Protein AF-A0A965PYH4-F1 (afdb_monomer)

Foldseek 3Di:
DQAEEQAAFDQVSLLVVLLVLLLVQQHQYAYAYQAADDDFQFPVVLVVVVVCVLVVNDDPVSNVVSVCRQVVDDGHHQFQARRLLSLLLCLLLQRAQAAQSHDHHPDLLSVLRVVQSVQLSVQHGFPDPDGGHQGGNLQSDDPLSLQSSLLSCLQQLYYPCCQVSSCSSCVSSVHHDHVVSSQVSQLQRFHFFQTPPNHRHTQVLCSLQQHSLCSLVLCVVVVNHDQPGDHSDPNGSNSNNWHWDADPVRGIDTDHTDHGPDSRGGHHPVDGPGSGSQKHWDQDPVGIDIDRCSNPPPVRPDADFAEDEAADPVRVVVCVVVVVPVDRYDYHYPPPD

Secondary structure (DSSP, 8-state):
---EEE---STTHHHHHHHHHHHTTTSBEEE----BPPP-S-HHHHHHHHHHHHTTSS-HHHHHHHHHHHS-SSSB-SSSSHHHHHHHHHHHTT-SSTT-TTPPTT-HHHHHHHHHHHHHHTT--TT-SS--PPPBHHHH-SHHHHHHHHHHHHHTT--TTHHHHHHHHHHHTT----HHHHHHHHTTS-B-B-BTTSSSB-HHHHHHHTHHHHHHHHHHHTT-S-TT---SSTTTGGGGGEEEEE-TT--EEEEE--S-S-TTTB--TTS-SBSS--EEEEEETTEEEEEE-TTS-GGGSS----EEEESSHHHHHHHHHTTTTSSS-EEEE-S--

Mean predicted aligned error: 4.06 Å

Structure (mmCIF, N/CA/C/O backbone):
data_AF-A0A965PYH4-F1
#
_entry.id   AF-A0A965PYH4-F1
#
loop_
_atom_site.group_PDB
_atom_site.id
_atom_site.type_symbol
_atom_site.label_atom_id
_atom_site.label_alt_id
_atom_site.label_comp_id
_atom_site.label_asym_id
_atom_site.label_entity_id
_atom_site.label_seq_id
_atom_site.pdbx_PDB_ins_code
_atom_site.Cartn_x
_atom_site.Cartn_y
_atom_site.Cartn_z
_atom_site.occupancy
_atom_site.B_iso_or_equiv
_atom_site.auth_seq_id
_atom_site.auth_comp_id
_atom_site.auth_asym_id
_atom_site.auth_atom_id
_atom_site.pdbx_PDB_model_num
ATOM 1 N N . PHE A 1 1 ? 3.986 16.820 -23.793 1.00 82.81 1 PHE A N 1
ATOM 2 C CA . PHE A 1 1 ? 5.016 16.033 -23.091 1.00 82.81 1 PHE A CA 1
ATOM 3 C C . PHE A 1 1 ? 5.170 14.724 -23.834 1.00 82.81 1 PHE A C 1
ATOM 5 O O . PHE A 1 1 ? 4.155 14.216 -24.293 1.00 82.81 1 PHE A O 1
ATOM 12 N N . ASP A 1 2 ? 6.387 14.197 -23.942 1.00 92.75 2 ASP A N 1
ATOM 13 C CA . ASP A 1 2 ? 6.648 12.923 -24.632 1.00 92.75 2 ASP A CA 1
ATOM 14 C C . ASP A 1 2 ? 6.644 11.724 -23.670 1.00 92.75 2 ASP A C 1
ATOM 16 O O . ASP A 1 2 ? 6.462 10.585 -24.085 1.00 92.75 2 ASP A O 1
ATOM 20 N N . CYS A 1 3 ? 6.816 11.984 -22.372 1.00 96.88 3 CYS A N 1
ATOM 21 C CA . CYS A 1 3 ? 6.721 11.013 -21.286 1.00 96.88 3 CYS A CA 1
ATOM 22 C C . CYS A 1 3 ? 6.460 11.717 -19.941 1.00 96.88 3 CYS A C 1
ATOM 24 O O . CYS A 1 3 ? 6.463 12.952 -19.880 1.00 96.88 3 CYS A O 1
ATOM 26 N N . ALA A 1 4 ? 6.241 10.948 -18.868 1.00 97.44 4 ALA A N 1
ATOM 27 C CA . ALA A 1 4 ? 6.011 11.480 -17.523 1.00 97.44 4 ALA A CA 1
ATOM 28 C C . ALA A 1 4 ? 6.748 10.700 -16.416 1.00 97.44 4 ALA A C 1
ATOM 30 O O . ALA A 1 4 ? 6.786 9.469 -16.410 1.00 97.44 4 ALA A O 1
ATOM 31 N N . LEU A 1 5 ? 7.276 11.433 -15.431 1.00 98.00 5 LEU A N 1
ATOM 32 C CA . LEU A 1 5 ? 7.729 10.888 -14.149 1.00 98.00 5 LEU A CA 1
ATOM 33 C C . LEU A 1 5 ? 6.747 11.302 -13.054 1.00 98.00 5 LEU A C 1
ATOM 35 O O . LEU A 1 5 ? 6.540 12.492 -12.819 1.00 98.00 5 LEU A O 1
ATOM 39 N N . MET A 1 6 ? 6.160 10.322 -12.373 1.00 98.00 6 MET A N 1
ATOM 40 C CA . MET A 1 6 ? 5.151 10.553 -11.340 1.00 98.00 6 MET A CA 1
ATOM 41 C C . MET A 1 6 ? 5.790 10.471 -9.953 1.00 98.00 6 MET A C 1
ATOM 43 O O . MET A 1 6 ? 6.010 9.382 -9.422 1.00 98.00 6 MET A O 1
ATOM 47 N N . LEU A 1 7 ? 6.088 11.630 -9.357 1.00 96.88 7 LEU A N 1
ATOM 48 C CA . LEU A 1 7 ? 6.672 11.741 -8.012 1.00 96.88 7 LEU A CA 1
ATOM 49 C C . LEU A 1 7 ? 5.588 11.539 -6.934 1.00 96.88 7 LEU A C 1
ATOM 51 O O . LEU A 1 7 ? 5.110 12.487 -6.309 1.00 96.88 7 LEU A O 1
ATOM 55 N N . GLY A 1 8 ? 5.137 10.294 -6.771 1.00 91.00 8 GLY A N 1
ATOM 56 C CA . GLY A 1 8 ? 3.995 9.924 -5.934 1.00 91.00 8 GLY A CA 1
ATOM 57 C C . GLY A 1 8 ? 4.393 9.165 -4.677 1.00 91.00 8 GLY A C 1
ATOM 58 O O . GLY A 1 8 ? 4.936 8.069 -4.755 1.00 91.00 8 GLY A O 1
ATOM 59 N N . VAL A 1 9 ? 4.086 9.722 -3.502 1.00 89.69 9 VAL A N 1
ATOM 60 C CA . VAL A 1 9 ? 4.570 9.160 -2.228 1.00 89.69 9 VAL A CA 1
ATOM 61 C C . VAL A 1 9 ? 3.472 9.061 -1.169 1.00 89.69 9 VAL A C 1
ATOM 63 O O . VAL A 1 9 ? 3.218 7.983 -0.635 1.00 89.69 9 VAL A O 1
ATOM 66 N N . CYS A 1 10 ? 2.804 10.177 -0.866 1.00 91.00 10 CYS A N 1
ATOM 67 C CA . CYS A 1 10 ? 1.802 10.235 0.197 1.00 91.00 10 CYS A CA 1
ATOM 68 C C . CYS A 1 10 ? 0.464 9.591 -0.214 1.00 91.00 10 CYS A C 1
ATOM 70 O O . CYS A 1 10 ? 0.184 9.378 -1.394 1.00 91.00 10 CYS A O 1
ATOM 72 N N . ASP A 1 11 ? -0.372 9.320 0.788 1.00 92.06 11 ASP A N 1
ATOM 73 C CA . ASP A 1 11 ? -1.594 8.508 0.748 1.00 92.06 11 ASP A CA 1
ATOM 74 C C . ASP A 1 11 ? -2.450 8.707 -0.522 1.00 92.06 11 ASP A C 1
ATOM 76 O O . ASP A 1 11 ? -2.637 7.771 -1.298 1.00 92.06 11 ASP A O 1
ATOM 80 N N . LYS A 1 12 ? -2.920 9.935 -0.770 1.00 96.25 12 LYS A N 1
ATOM 81 C CA . LYS A 1 12 ? -3.827 10.256 -1.888 1.00 96.25 12 LYS A CA 1
ATOM 82 C C . LYS A 1 12 ? -3.108 10.675 -3.172 1.00 96.25 12 LYS A C 1
ATOM 84 O O . LYS A 1 12 ? -3.723 10.709 -4.234 1.00 96.25 12 LYS A O 1
ATOM 89 N N . ILE A 1 13 ? -1.810 10.972 -3.087 1.00 96.38 13 ILE A N 1
ATOM 90 C CA . ILE A 1 13 ? -1.024 11.460 -4.226 1.00 96.38 13 ILE A CA 1
ATOM 91 C C . ILE A 1 13 ? -0.889 10.356 -5.272 1.00 96.38 13 ILE A C 1
ATOM 93 O O . ILE A 1 13 ? -1.154 10.596 -6.444 1.00 96.38 13 ILE A O 1
ATOM 97 N N . VAL A 1 14 ? -0.521 9.141 -4.852 1.00 97.06 14 VAL A N 1
ATOM 98 C CA . VAL A 1 14 ? -0.326 8.010 -5.770 1.00 97.06 14 VAL A CA 1
ATOM 99 C C . VAL A 1 14 ? -1.580 7.690 -6.594 1.00 97.06 14 VAL A C 1
ATOM 101 O O . VAL A 1 14 ? -1.473 7.727 -7.819 1.00 97.06 14 VAL A O 1
ATOM 104 N N . PRO A 1 15 ? -2.762 7.424 -6.000 1.00 97.75 15 PRO A N 1
ATOM 105 C CA . PRO A 1 15 ? -3.947 7.132 -6.801 1.00 97.75 15 PRO A CA 1
ATOM 106 C C . PRO A 1 15 ? -4.366 8.321 -7.674 1.00 97.75 15 PRO A C 1
ATOM 108 O O . PRO A 1 15 ? -4.769 8.107 -8.811 1.00 97.75 15 PRO A O 1
ATOM 111 N N . GLY A 1 16 ? -4.207 9.565 -7.205 1.00 98.31 16 GLY A N 1
ATOM 112 C CA . GLY A 1 16 ? -4.474 10.754 -8.021 1.00 98.31 16 GLY A CA 1
ATOM 113 C C . GLY A 1 16 ? -3.567 10.854 -9.253 1.00 98.31 16 GLY A C 1
ATOM 114 O O . GLY A 1 16 ? -4.054 11.075 -10.361 1.00 98.31 16 GLY A O 1
ATOM 115 N N . LEU A 1 17 ? -2.259 10.632 -9.083 1.00 98.31 17 LEU A N 1
ATOM 116 C CA . LEU A 1 17 ? -1.294 10.607 -10.187 1.00 98.31 17 LEU A CA 1
ATOM 117 C C . LEU A 1 17 ? -1.552 9.442 -11.144 1.00 98.31 17 LEU A C 1
ATOM 119 O O . LEU A 1 17 ? -1.442 9.627 -12.350 1.00 98.31 17 LEU A O 1
ATOM 123 N N . LEU A 1 18 ? -1.917 8.266 -10.630 1.00 98.06 18 LEU A N 1
ATOM 124 C CA . LEU A 1 18 ? -2.218 7.093 -11.450 1.00 98.06 18 LEU A CA 1
ATOM 125 C C . LEU A 1 18 ? -3.480 7.295 -12.285 1.00 98.06 18 LEU A C 1
ATOM 127 O O . LEU A 1 18 ? -3.442 7.074 -13.492 1.00 98.06 18 LEU A O 1
ATOM 131 N N . ILE A 1 19 ? -4.551 7.822 -11.687 1.00 98.56 19 ILE A N 1
ATOM 132 C CA . ILE A 1 19 ? -5.753 8.235 -12.420 1.00 98.56 19 ILE A CA 1
ATOM 133 C C . ILE A 1 19 ? -5.381 9.254 -13.501 1.00 98.56 19 ILE A C 1
ATOM 135 O O . ILE A 1 19 ? -5.752 9.074 -14.658 1.00 98.56 19 ILE A O 1
ATOM 139 N N . GLY A 1 20 ? -4.616 10.295 -13.160 1.00 98.12 20 GLY A N 1
ATOM 140 C CA . GLY A 1 20 ? -4.166 11.300 -14.126 1.00 98.12 20 GLY A CA 1
ATOM 141 C C . GLY A 1 20 ? -3.349 10.703 -15.276 1.00 98.12 20 GLY A C 1
ATOM 142 O O . GLY A 1 20 ? -3.629 10.990 -16.435 1.00 98.12 20 GLY A O 1
ATOM 143 N N . ALA A 1 21 ? -2.388 9.827 -14.975 1.00 98.12 21 ALA A N 1
ATOM 144 C CA . ALA A 1 21 ? -1.546 9.156 -15.964 1.00 98.12 21 ALA A CA 1
ATOM 145 C C . ALA A 1 21 ? -2.366 8.298 -16.938 1.00 98.12 21 ALA A C 1
ATOM 147 O O . ALA A 1 21 ? -2.126 8.334 -18.143 1.00 98.12 21 ALA A O 1
ATOM 148 N N . LEU A 1 22 ? -3.359 7.563 -16.431 1.00 98.12 22 LEU A N 1
ATOM 149 C CA . LEU A 1 22 ? -4.199 6.670 -17.232 1.00 98.12 22 LEU A CA 1
ATOM 150 C C . LEU A 1 22 ? -5.074 7.423 -18.246 1.00 98.12 22 LEU A C 1
ATOM 152 O O . LEU A 1 22 ? -5.273 6.930 -19.355 1.00 98.12 22 LEU A O 1
ATOM 156 N N . HIS A 1 23 ? -5.496 8.656 -17.940 1.00 97.00 23 HIS A N 1
ATOM 157 C CA . HIS A 1 23 ? -6.165 9.520 -18.926 1.00 97.00 23 HIS A CA 1
ATOM 158 C C . HIS A 1 23 ? -5.255 9.871 -20.116 1.00 97.00 23 HIS A C 1
ATOM 160 O O . HIS A 1 23 ? -5.739 10.119 -21.220 1.00 97.00 23 HIS A O 1
ATOM 166 N N . PHE A 1 24 ? -3.934 9.842 -19.920 1.00 97.00 24 PHE A N 1
ATOM 167 C CA . PHE A 1 24 ? -2.922 10.000 -20.964 1.00 97.00 24 PHE A CA 1
ATOM 168 C C . PHE A 1 24 ? -2.236 8.665 -21.272 1.00 97.00 24 PHE A C 1
ATOM 170 O O . PHE A 1 24 ? -1.020 8.598 -21.441 1.00 97.00 24 PHE A O 1
ATOM 177 N N . GLY A 1 25 ? -3.029 7.595 -21.393 1.00 97.00 25 GLY A N 1
ATOM 178 C CA . GLY A 1 25 ? -2.553 6.217 -21.537 1.00 97.00 25 GLY A CA 1
ATOM 179 C C . GLY A 1 25 ? -1.586 5.941 -22.697 1.00 97.00 25 GLY A C 1
ATOM 180 O O . GLY A 1 25 ? -0.950 4.894 -22.705 1.00 97.00 25 GLY A O 1
ATOM 181 N N . HIS A 1 26 ? -1.440 6.857 -23.657 1.00 96.25 26 HIS A N 1
ATOM 182 C CA . HIS A 1 26 ? -0.483 6.770 -24.765 1.00 96.25 26 HIS A CA 1
ATOM 183 C C . HIS A 1 26 ? 0.940 7.233 -24.399 1.00 96.25 26 HIS A C 1
ATOM 185 O O . HIS A 1 26 ? 1.849 7.051 -25.206 1.00 96.25 26 HIS A O 1
ATOM 191 N N . LEU A 1 27 ? 1.151 7.823 -23.216 1.00 97.56 27 LEU A N 1
ATOM 192 C CA . LEU A 1 27 ? 2.461 8.301 -22.772 1.00 97.56 27 LEU A CA 1
ATOM 193 C C . LEU A 1 27 ? 3.209 7.236 -21.949 1.00 97.56 27 LEU A C 1
ATOM 195 O O . LEU A 1 27 ? 2.629 6.646 -21.027 1.00 97.56 27 LEU A O 1
ATOM 199 N N . PRO A 1 28 ? 4.511 7.017 -22.209 1.00 97.50 28 PRO A N 1
ATOM 200 C CA . PRO A 1 28 ? 5.392 6.317 -21.284 1.00 97.50 28 PRO A CA 1
ATOM 201 C C . PRO A 1 28 ? 5.414 7.027 -19.931 1.00 97.50 28 PRO A C 1
ATOM 203 O O . PRO A 1 28 ? 5.609 8.243 -19.859 1.00 97.50 28 PRO A O 1
ATOM 206 N N . THR A 1 29 ? 5.194 6.269 -18.860 1.00 98.06 29 THR A N 1
ATOM 207 C CA . THR A 1 29 ? 5.101 6.814 -17.503 1.00 98.06 29 THR A CA 1
ATOM 208 C C . THR A 1 29 ? 5.804 5.894 -16.516 1.00 98.06 29 THR A C 1
ATOM 210 O O . THR A 1 29 ? 5.544 4.694 -16.507 1.00 98.06 29 THR A O 1
ATOM 213 N N . VAL A 1 30 ? 6.658 6.460 -15.661 1.00 98.31 30 VAL A N 1
ATOM 214 C CA . VAL A 1 30 ? 7.318 5.743 -14.557 1.00 98.31 30 VAL A CA 1
ATOM 215 C C . VAL A 1 30 ? 7.007 6.453 -13.243 1.00 98.31 30 VAL A C 1
ATOM 217 O O . VAL A 1 30 ? 7.098 7.679 -13.150 1.00 98.31 30 VAL A O 1
ATOM 220 N N . PHE A 1 31 ? 6.641 5.687 -12.218 1.00 98.38 31 PHE A N 1
ATOM 221 C CA . PHE A 1 31 ? 6.432 6.207 -10.869 1.00 98.38 31 PHE A CA 1
ATOM 222 C C . PHE A 1 31 ? 7.749 6.214 -10.089 1.00 98.38 31 PHE A C 1
ATOM 224 O O . PHE A 1 31 ? 8.575 5.307 -10.214 1.00 98.38 31 PHE A O 1
ATOM 231 N N . VAL A 1 32 ? 7.959 7.265 -9.297 1.00 98.06 32 VAL A N 1
ATOM 232 C CA . VAL A 1 32 ? 9.207 7.486 -8.562 1.00 98.06 32 VAL A CA 1
ATOM 233 C C . VAL A 1 32 ? 8.885 7.772 -7.096 1.00 98.06 32 VAL A C 1
ATOM 235 O O . VAL A 1 32 ? 8.422 8.871 -6.773 1.00 98.06 32 VAL A O 1
ATOM 238 N N . PRO A 1 33 ? 9.122 6.811 -6.189 1.00 96.69 33 PRO A N 1
ATOM 239 C CA . PRO A 1 33 ? 8.925 7.040 -4.769 1.00 96.69 33 PRO A CA 1
ATOM 240 C C . PRO A 1 33 ? 10.108 7.779 -4.143 1.00 96.69 33 PRO A C 1
ATOM 242 O O . PRO A 1 33 ? 11.241 7.695 -4.614 1.00 96.69 33 PRO A O 1
ATOM 245 N N . ALA A 1 34 ? 9.854 8.443 -3.015 1.00 94.25 34 ALA A N 1
ATOM 246 C CA . ALA A 1 34 ? 10.907 8.951 -2.134 1.00 94.25 34 ALA A CA 1
ATOM 247 C C . ALA A 1 34 ? 11.356 7.902 -1.101 1.00 94.25 34 ALA A C 1
ATOM 249 O O . ALA A 1 34 ? 12.518 7.891 -0.701 1.00 94.25 34 ALA A O 1
ATOM 250 N N . GLY A 1 35 ? 10.451 6.998 -0.714 1.00 95.19 35 GLY A N 1
ATOM 251 C CA . GLY A 1 35 ? 10.648 6.019 0.353 1.00 95.19 35 GLY A CA 1
ATOM 252 C C . GLY A 1 35 ? 10.126 6.478 1.722 1.00 95.19 35 GLY A C 1
ATOM 253 O O . GLY A 1 35 ? 9.651 7.611 1.869 1.00 95.19 35 GLY A O 1
ATOM 254 N N . PRO A 1 36 ? 10.176 5.588 2.724 1.00 95.94 36 PRO A N 1
ATOM 255 C CA . PRO A 1 36 ? 9.739 5.871 4.080 1.00 95.94 36 PRO A CA 1
ATOM 256 C C . PRO A 1 36 ? 10.808 6.602 4.882 1.00 95.94 36 PRO A C 1
ATOM 258 O O . PRO A 1 36 ? 12.004 6.485 4.604 1.00 95.94 36 PRO A O 1
ATOM 261 N N . MET A 1 37 ? 10.369 7.301 5.929 1.00 95.62 37 MET A N 1
ATOM 262 C CA . MET A 1 37 ? 11.274 7.711 7.003 1.00 95.62 37 MET A CA 1
ATOM 263 C C . MET A 1 37 ? 11.997 6.483 7.565 1.00 95.62 37 MET A C 1
ATOM 265 O O . MET A 1 37 ? 11.447 5.375 7.592 1.00 95.62 37 MET A O 1
ATOM 269 N N . THR A 1 38 ? 13.211 6.685 8.069 1.00 96.06 38 THR A N 1
ATOM 270 C CA . THR A 1 38 ? 13.918 5.669 8.853 1.00 96.06 38 THR A CA 1
ATOM 271 C C . THR A 1 38 ? 13.137 5.295 10.114 1.00 96.06 38 THR A C 1
ATOM 273 O O . THR A 1 38 ? 12.233 6.014 10.544 1.00 96.06 38 THR A O 1
ATOM 276 N N . SER A 1 39 ? 13.461 4.150 10.714 1.00 94.94 39 SER A N 1
ATOM 277 C CA . SER A 1 39 ? 12.864 3.744 11.988 1.00 94.94 39 SER A CA 1
ATOM 278 C C . SER A 1 39 ? 13.194 4.760 13.083 1.00 94.94 39 SER A C 1
ATOM 280 O O . SER A 1 39 ? 14.351 5.122 13.276 1.00 94.94 39 SER A O 1
ATOM 282 N N . GLY A 1 40 ? 12.161 5.212 13.793 1.00 92.69 40 GLY A N 1
ATOM 283 C CA . GLY A 1 40 ? 12.263 6.106 14.950 1.00 92.69 40 GLY A CA 1
ATOM 284 C C . GLY A 1 40 ? 11.631 5.464 16.175 1.00 92.69 40 GLY A C 1
ATOM 285 O O . GLY A 1 40 ? 11.760 4.257 16.376 1.00 92.69 40 GLY A O 1
ATOM 286 N N . LEU A 1 41 ? 10.886 6.249 16.962 1.00 93.75 41 LEU A N 1
ATOM 287 C CA . LEU A 1 41 ? 10.098 5.698 18.069 1.00 93.75 41 LEU A CA 1
ATOM 288 C C . LEU A 1 41 ? 9.151 4.585 17.561 1.00 93.75 41 LEU A C 1
ATOM 290 O O . LEU A 1 41 ? 8.359 4.846 16.643 1.00 93.75 41 LEU A O 1
ATOM 294 N N . PRO A 1 42 ? 9.178 3.371 18.148 1.00 93.31 42 PRO A N 1
ATOM 295 C CA . PRO A 1 42 ? 8.323 2.273 17.715 1.00 93.31 42 PRO A CA 1
ATOM 296 C C . PRO A 1 42 ? 6.839 2.646 17.716 1.00 93.31 42 PRO A C 1
ATOM 298 O O . PRO A 1 42 ? 6.327 3.294 18.633 1.00 93.31 42 PRO A O 1
ATOM 301 N N . ASN A 1 43 ? 6.104 2.193 16.696 1.00 89.44 43 ASN A N 1
ATOM 302 C CA . ASN A 1 43 ? 4.707 2.595 16.504 1.00 89.44 43 ASN A CA 1
ATOM 303 C C . ASN A 1 43 ? 3.797 2.234 17.693 1.00 89.44 43 ASN A C 1
ATOM 305 O O . ASN A 1 43 ? 2.891 3.006 18.009 1.00 89.44 43 ASN A O 1
ATOM 309 N N . LYS A 1 44 ? 4.055 1.107 18.374 1.00 89.81 44 LYS A N 1
ATOM 310 C CA . LYS A 1 44 ? 3.317 0.698 19.583 1.00 89.81 44 LYS A CA 1
ATOM 311 C C . LYS A 1 44 ? 3.582 1.623 20.771 1.00 89.81 44 LYS A C 1
ATOM 313 O O . LYS A 1 44 ? 2.645 1.977 21.476 1.00 89.81 44 LYS A O 1
ATOM 318 N N . GLU A 1 45 ? 4.827 2.045 20.972 1.00 92.94 45 GLU A N 1
ATOM 319 C CA . GLU A 1 45 ? 5.185 2.980 22.045 1.00 92.94 45 GLU A CA 1
ATOM 320 C C . GLU A 1 45 ? 4.558 4.352 21.799 1.00 92.94 45 GLU A C 1
ATOM 322 O O . GLU A 1 45 ? 3.905 4.903 22.682 1.00 92.94 45 GLU A O 1
ATOM 327 N N . LYS A 1 46 ? 4.628 4.848 20.558 1.00 93.19 46 LYS A N 1
ATOM 328 C CA . LYS A 1 46 ? 3.920 6.068 20.145 1.00 93.19 46 LYS A CA 1
ATOM 329 C C . LYS A 1 46 ? 2.412 5.977 20.398 1.00 93.19 46 LYS A C 1
ATOM 331 O O . LYS A 1 46 ? 1.808 6.933 20.882 1.00 93.19 46 LYS A O 1
ATOM 336 N N . ALA A 1 47 ? 1.788 4.851 20.042 1.00 91.88 47 ALA A N 1
ATOM 337 C CA . ALA A 1 47 ? 0.359 4.636 20.261 1.00 91.88 47 ALA A CA 1
ATOM 338 C C . ALA A 1 47 ? 0.010 4.635 21.758 1.00 91.88 47 ALA A C 1
ATOM 340 O O . ALA A 1 47 ? -0.967 5.272 22.142 1.00 91.88 47 ALA A O 1
ATOM 341 N N . LYS A 1 48 ? 0.849 4.014 22.596 1.00 94.69 48 LYS A N 1
ATOM 342 C CA . LYS A 1 48 ? 0.690 4.003 24.054 1.00 94.69 48 LYS A CA 1
ATOM 343 C C . LYS A 1 48 ? 0.769 5.405 24.661 1.00 94.69 48 LYS A C 1
ATOM 345 O O . LYS A 1 48 ? -0.076 5.752 25.478 1.00 94.69 48 LYS A O 1
ATOM 350 N N . VAL A 1 49 ? 1.715 6.242 24.227 1.00 95.12 49 VAL A N 1
ATOM 351 C CA . VAL A 1 49 ? 1.791 7.639 24.700 1.00 95.12 49 VAL A CA 1
ATOM 352 C C . VAL A 1 49 ? 0.545 8.429 24.282 1.00 95.12 49 VAL A C 1
ATOM 354 O O . VAL A 1 49 ? 0.005 9.199 25.073 1.00 95.12 49 VAL A O 1
ATOM 357 N N . ARG A 1 50 ? 0.026 8.212 23.065 1.00 93.94 50 ARG A N 1
ATOM 358 C CA . ARG A 1 50 ? -1.232 8.835 22.609 1.00 93.94 50 ARG A CA 1
ATOM 359 C C . ARG A 1 50 ? -2.442 8.387 23.429 1.00 93.94 50 ARG A C 1
ATOM 361 O O . ARG A 1 50 ? -3.289 9.216 23.750 1.00 93.94 50 ARG A O 1
ATOM 368 N N . GLU A 1 51 ? -2.512 7.107 23.779 1.00 93.38 51 GLU A N 1
ATOM 369 C CA . GLU A 1 51 ? -3.536 6.561 24.673 1.00 93.38 51 GLU A CA 1
ATOM 370 C C . GLU A 1 51 ? -3.451 7.203 26.064 1.00 93.38 51 GLU A C 1
ATOM 372 O O . GLU A 1 51 ? -4.438 7.739 26.561 1.00 93.38 51 GLU A O 1
ATOM 377 N N . GLN A 1 52 ? -2.257 7.246 26.659 1.00 94.94 52 GLN A N 1
ATOM 378 C CA . GLN A 1 52 ? -2.027 7.898 27.948 1.00 94.94 52 GLN A CA 1
ATOM 379 C C . GLN A 1 52 ? -2.390 9.388 27.914 1.00 94.94 52 GLN A C 1
ATOM 381 O O . GLN A 1 52 ? -2.958 9.900 28.877 1.00 94.94 52 GLN A O 1
ATOM 386 N N . ALA A 1 53 ? -2.114 10.083 26.806 1.00 93.06 53 ALA A N 1
ATOM 387 C CA . ALA A 1 53 ? -2.474 11.489 26.640 1.00 93.06 53 ALA A CA 1
ATOM 388 C C . ALA A 1 53 ? -3.997 11.668 26.572 1.00 93.06 53 ALA A C 1
ATOM 390 O O . ALA A 1 53 ? -4.537 12.584 27.190 1.00 93.06 53 ALA A O 1
ATOM 391 N N . ALA A 1 54 ? -4.700 10.768 25.876 1.00 88.25 54 ALA A N 1
ATOM 392 C CA . ALA A 1 54 ? -6.162 10.760 25.823 1.00 88.25 54 ALA A CA 1
ATOM 393 C C . ALA A 1 54 ? -6.801 10.485 27.198 1.00 88.25 54 ALA A C 1
ATOM 395 O O . ALA A 1 54 ? -7.874 11.014 27.483 1.00 88.25 54 ALA A O 1
ATOM 396 N N . LEU A 1 55 ? -6.123 9.715 28.056 1.00 88.50 55 LEU A N 1
ATOM 397 C CA . LEU A 1 55 ? -6.506 9.457 29.450 1.00 88.50 55 LEU A CA 1
ATOM 398 C C . LEU A 1 55 ? -6.060 10.561 30.431 1.00 88.50 55 LEU A C 1
ATOM 400 O O . LEU A 1 55 ? -6.343 10.465 31.622 1.00 88.50 55 LEU A O 1
ATOM 404 N N . GLY A 1 56 ? -5.346 11.593 29.966 1.00 91.75 56 GLY A N 1
ATOM 405 C CA . GLY A 1 56 ? -4.811 12.662 30.818 1.00 91.75 56 GLY A CA 1
ATOM 406 C C . GLY A 1 56 ? -3.645 12.240 31.723 1.00 91.75 56 GLY A C 1
ATOM 407 O O . GLY A 1 56 ? -3.292 12.978 32.639 1.00 91.75 56 GLY A O 1
ATOM 408 N N . LEU A 1 57 ? -3.043 11.072 31.478 1.00 94.69 57 LEU A N 1
ATOM 409 C CA . LEU A 1 57 ? -1.925 10.528 32.259 1.00 94.69 57 LEU A CA 1
ATOM 410 C C . LEU A 1 57 ? -0.576 11.159 31.892 1.00 94.69 57 LEU A C 1
ATOM 412 O O . LEU A 1 57 ? 0.351 11.114 32.696 1.00 94.69 57 LEU A O 1
ATOM 416 N N . VAL A 1 58 ? -0.467 11.743 30.695 1.00 95.94 58 VAL A N 1
ATOM 417 C CA . VAL A 1 58 ? 0.727 12.462 30.227 1.00 95.94 58 VAL A CA 1
ATOM 418 C C . VAL A 1 58 ? 0.349 13.838 29.689 1.00 95.94 58 VAL A C 1
ATOM 420 O O . VAL A 1 58 ? -0.736 14.044 29.140 1.00 95.94 58 VAL A O 1
ATOM 423 N N . GLY A 1 59 ? 1.253 14.803 29.856 1.00 96.25 59 GLY A N 1
ATOM 424 C CA . GLY A 1 59 ? 1.046 16.179 29.411 1.00 96.25 59 GLY A CA 1
ATOM 425 C C . GLY A 1 59 ? 1.387 16.402 27.934 1.00 96.25 59 GLY A C 1
ATOM 426 O O . GLY A 1 59 ? 2.021 15.580 27.274 1.00 96.25 59 GLY A O 1
ATOM 427 N N . ARG A 1 60 ? 1.047 17.594 27.422 1.00 95.94 60 ARG A N 1
ATOM 428 C CA . ARG A 1 60 ? 1.358 18.015 26.041 1.00 95.94 60 ARG A CA 1
ATOM 429 C C . ARG A 1 60 ? 2.846 17.896 25.689 1.00 95.94 60 ARG A C 1
ATOM 431 O O . ARG A 1 60 ? 3.166 17.603 24.543 1.00 95.94 60 ARG A O 1
ATOM 438 N N . ALA A 1 61 ? 3.741 18.152 26.645 1.00 97.19 61 ALA A N 1
ATOM 439 C CA . ALA A 1 61 ? 5.186 18.090 26.422 1.00 97.19 61 ALA A CA 1
ATOM 440 C C . ALA A 1 61 ? 5.655 16.669 26.070 1.00 97.19 61 ALA A C 1
ATOM 442 O O . ALA A 1 61 ? 6.374 16.490 25.092 1.00 97.19 61 ALA A O 1
ATOM 443 N N . GLU A 1 62 ? 5.189 15.666 26.814 1.00 96.31 62 GLU A N 1
ATOM 444 C CA . GLU A 1 62 ? 5.532 14.261 26.580 1.00 96.31 62 GLU A CA 1
ATOM 445 C C . GLU A 1 62 ? 4.915 13.739 25.278 1.00 96.31 62 GLU A C 1
ATOM 447 O O . GLU A 1 62 ? 5.601 13.101 24.479 1.00 96.31 62 GLU A O 1
ATOM 452 N N . LEU A 1 63 ? 3.656 14.102 24.999 1.00 96.38 63 LEU A N 1
ATOM 453 C CA . LEU A 1 63 ? 3.022 13.789 23.718 1.00 96.38 63 LEU A CA 1
ATOM 454 C C . LEU A 1 63 ? 3.824 14.370 22.542 1.00 96.38 63 LEU A C 1
ATOM 456 O O . LEU A 1 63 ? 4.124 13.652 21.591 1.00 96.38 63 LEU A O 1
ATOM 460 N N . LEU A 1 64 ? 4.220 15.644 22.618 1.00 96.56 64 LEU A N 1
ATOM 461 C CA . LEU A 1 64 ? 5.000 16.301 21.568 1.00 96.56 64 LEU A CA 1
ATOM 462 C C . LEU A 1 64 ? 6.386 15.669 21.390 1.00 96.56 64 LEU A C 1
ATOM 464 O O . LEU A 1 64 ? 6.859 15.550 20.259 1.00 96.56 64 LEU A O 1
ATOM 468 N N . GLN A 1 65 ? 7.030 15.249 22.481 1.00 96.56 65 GLN A N 1
ATOM 469 C CA . GLN A 1 65 ? 8.310 14.548 22.429 1.00 96.56 65 GLN A CA 1
ATOM 470 C C . GLN A 1 65 ? 8.167 13.207 21.701 1.00 96.56 65 GLN A C 1
ATOM 472 O O . GLN A 1 65 ? 8.950 12.918 20.795 1.00 96.56 65 GLN A O 1
ATOM 477 N N . ALA A 1 66 ? 7.145 12.418 22.043 1.00 96.00 66 ALA A N 1
ATOM 478 C CA . ALA A 1 66 ? 6.874 11.145 21.383 1.00 96.00 66 ALA A CA 1
ATOM 479 C C . ALA A 1 66 ? 6.518 11.323 19.898 1.00 96.00 66 ALA A C 1
ATOM 481 O O . ALA A 1 66 ? 6.980 10.556 19.051 1.00 96.00 66 ALA A O 1
ATOM 482 N N . GLU A 1 67 ? 5.736 12.351 19.553 1.00 93.56 67 GLU A N 1
ATOM 483 C CA . GLU A 1 67 ? 5.406 12.654 18.158 1.00 93.56 67 GLU A CA 1
ATOM 484 C C . GLU A 1 67 ? 6.628 13.110 17.359 1.00 93.56 67 GLU A C 1
ATOM 486 O O . GLU A 1 67 ? 6.850 12.599 16.263 1.00 93.56 67 GLU A O 1
ATOM 491 N N . SER A 1 68 ? 7.463 13.985 17.919 1.00 94.62 68 SER A N 1
ATOM 492 C CA . SER A 1 68 ? 8.709 14.431 17.277 1.00 94.62 68 SER A CA 1
ATOM 493 C C . SER A 1 68 ? 9.694 13.277 17.068 1.00 94.62 68 SER A C 1
ATOM 495 O O . SER A 1 68 ? 10.329 13.191 16.022 1.00 94.62 68 SER A O 1
ATOM 497 N N . ALA A 1 69 ? 9.790 12.349 18.026 1.00 94.50 69 ALA A N 1
ATOM 498 C CA . ALA A 1 69 ? 10.638 11.162 17.906 1.00 94.50 69 ALA A CA 1
ATOM 499 C C . ALA A 1 69 ? 10.112 10.156 16.863 1.00 94.50 69 ALA A C 1
ATOM 501 O O . ALA A 1 69 ? 10.880 9.418 16.241 1.00 94.50 69 ALA A O 1
ATOM 502 N N . ALA A 1 70 ? 8.796 10.109 16.652 1.00 92.94 70 ALA A N 1
ATOM 503 C CA . ALA A 1 70 ? 8.191 9.261 15.634 1.00 92.94 70 ALA A CA 1
ATOM 504 C C . ALA A 1 70 ? 8.285 9.855 14.220 1.00 92.94 70 ALA A C 1
ATOM 506 O O . ALA A 1 70 ? 8.535 9.116 13.269 1.00 92.94 70 ALA A O 1
ATOM 507 N N . TYR A 1 71 ? 8.085 11.166 14.079 1.00 92.31 71 TYR A N 1
ATOM 508 C CA . TYR A 1 71 ? 8.090 11.899 12.807 1.00 92.31 71 TYR A CA 1
ATOM 509 C C . TYR A 1 71 ? 9.366 12.745 12.685 1.00 92.31 71 TYR A C 1
ATOM 511 O O . TYR A 1 71 ? 9.320 13.971 12.639 1.00 92.31 71 TYR A O 1
ATOM 519 N N . HIS A 1 72 ? 10.515 12.070 12.689 1.00 92.06 72 HIS A N 1
ATOM 520 C CA . HIS A 1 72 ? 11.837 12.673 12.898 1.00 92.06 72 HIS A CA 1
ATOM 521 C C . HIS A 1 72 ? 12.620 12.961 11.604 1.00 92.06 72 HIS A C 1
ATOM 523 O O . HIS A 1 72 ? 13.762 13.410 11.678 1.00 92.06 72 HIS A O 1
ATOM 529 N N . GLY A 1 73 ? 12.057 12.679 10.426 1.00 93.31 73 GLY A N 1
ATOM 530 C CA . GLY A 1 73 ? 12.768 12.814 9.155 1.00 93.31 73 GLY A CA 1
ATOM 531 C C . GLY A 1 73 ? 11.850 12.877 7.939 1.00 93.31 73 GLY A C 1
ATOM 532 O O . GLY A 1 73 ? 10.627 12.874 8.055 1.00 93.31 73 GLY A O 1
ATOM 533 N N . GLU A 1 74 ? 12.456 12.946 6.757 1.00 94.56 74 GLU A N 1
ATOM 534 C CA . GLU A 1 74 ? 11.748 12.969 5.475 1.00 94.56 74 GLU A CA 1
ATOM 535 C C . GLU A 1 74 ? 11.279 11.565 5.062 1.00 94.56 74 GLU A C 1
ATOM 537 O O . GLU A 1 74 ? 11.948 10.569 5.336 1.00 94.56 74 GLU A O 1
ATOM 542 N N . GLY A 1 75 ? 10.145 11.487 4.357 1.00 93.25 75 GLY A N 1
ATOM 543 C CA . GLY A 1 75 ? 9.602 10.245 3.795 1.00 93.25 75 GLY A CA 1
ATOM 544 C C . GLY A 1 75 ? 8.162 9.950 4.219 1.00 93.25 75 GLY A C 1
ATOM 545 O O . GLY A 1 75 ? 7.518 10.734 4.916 1.00 93.25 75 GLY A O 1
ATOM 546 N N . THR A 1 76 ? 7.624 8.810 3.777 1.00 92.88 76 THR A N 1
ATOM 547 C CA . THR A 1 76 ? 6.317 8.322 4.257 1.00 92.88 76 THR A CA 1
ATOM 548 C C . THR A 1 76 ? 6.376 7.886 5.717 1.00 92.88 76 THR A C 1
ATOM 550 O O . THR A 1 76 ? 7.442 7.656 6.291 1.00 92.88 76 THR A O 1
ATOM 553 N N . CYS A 1 77 ? 5.195 7.716 6.317 1.00 89.56 77 CYS A N 1
ATOM 554 C CA . CYS A 1 77 ? 5.053 7.102 7.631 1.00 89.56 77 CYS A CA 1
ATOM 555 C C . CYS A 1 77 ? 5.778 5.747 7.710 1.00 89.56 77 CYS A C 1
ATOM 557 O O . CYS A 1 77 ? 5.812 5.008 6.734 1.00 89.56 77 CYS A O 1
ATOM 559 N N . THR A 1 78 ? 6.272 5.364 8.888 1.00 92.62 78 THR A N 1
ATOM 560 C CA . THR A 1 78 ? 6.941 4.063 9.080 1.00 92.62 78 THR A CA 1
ATOM 561 C C . THR A 1 78 ? 5.969 2.887 9.208 1.00 92.62 78 THR A C 1
ATOM 563 O O . THR A 1 78 ? 6.375 1.735 9.116 1.00 92.62 78 THR A O 1
ATOM 566 N N . PHE A 1 79 ? 4.673 3.134 9.419 1.00 91.81 79 PHE A N 1
ATOM 567 C CA . PHE A 1 79 ? 3.667 2.071 9.460 1.00 91.81 79 PHE A CA 1
ATOM 568 C C . PHE A 1 79 ? 3.170 1.684 8.066 1.00 91.81 79 PHE A C 1
ATOM 570 O O . PHE A 1 79 ? 3.159 2.504 7.147 1.00 91.81 79 PHE A O 1
ATOM 577 N N . TYR A 1 80 ? 2.676 0.458 7.911 1.00 94.06 80 TYR A N 1
ATOM 578 C CA . TYR A 1 80 ? 2.120 -0.058 6.660 1.00 94.06 80 TYR A CA 1
ATOM 579 C C . TYR A 1 80 ? 0.684 0.435 6.418 1.00 94.06 80 TYR A C 1
ATOM 581 O O . TYR A 1 80 ? -0.287 -0.319 6.397 1.00 94.06 80 TYR A O 1
ATOM 589 N N . GLY A 1 81 ? 0.550 1.756 6.304 1.00 93.25 81 GLY A N 1
ATOM 590 C CA . GLY A 1 81 ? -0.682 2.441 5.928 1.00 93.25 81 GLY A CA 1
ATOM 591 C C . GLY A 1 81 ? -0.802 2.633 4.421 1.00 93.25 81 GLY A C 1
ATOM 592 O O . GLY A 1 81 ? -0.043 2.068 3.634 1.00 93.25 81 GLY A O 1
ATOM 593 N N . THR A 1 82 ? -1.731 3.497 4.010 1.00 96.00 82 THR A N 1
ATOM 594 C CA . THR A 1 82 ? -2.063 3.670 2.592 1.00 96.00 82 THR A CA 1
ATOM 595 C C . THR A 1 82 ? -0.872 4.082 1.732 1.00 96.00 82 THR A C 1
ATOM 597 O O . THR A 1 82 ? -0.673 3.526 0.658 1.00 96.00 82 THR A O 1
ATOM 600 N N . ALA A 1 83 ? -0.047 5.011 2.225 1.00 95.75 83 ALA A N 1
ATOM 601 C CA . ALA A 1 83 ? 1.124 5.495 1.499 1.00 95.75 83 ALA A CA 1
ATOM 602 C C . ALA A 1 83 ? 2.093 4.358 1.135 1.00 95.75 83 ALA A C 1
ATOM 604 O O . ALA A 1 83 ? 2.533 4.286 -0.005 1.00 95.75 83 ALA A O 1
ATOM 605 N N . ASN A 1 84 ? 2.373 3.438 2.064 1.00 96.94 84 ASN A N 1
ATOM 606 C CA . ASN A 1 84 ? 3.319 2.341 1.838 1.00 96.94 84 ASN A CA 1
ATOM 607 C C . ASN A 1 84 ? 2.703 1.157 1.095 1.00 96.94 84 ASN A C 1
ATOM 609 O O . ASN A 1 84 ? 3.383 0.537 0.282 1.00 96.94 84 ASN A O 1
ATOM 613 N N . SER A 1 85 ? 1.418 0.870 1.317 1.00 97.12 85 SER A N 1
ATOM 614 C CA . SER A 1 85 ? 0.700 -0.090 0.478 1.00 97.12 85 SER A CA 1
ATOM 615 C C . SER A 1 85 ? 0.735 0.354 -0.987 1.00 97.12 85 SER A C 1
ATOM 617 O O . SER A 1 85 ? 1.124 -0.443 -1.824 1.00 97.12 85 SER A O 1
ATOM 619 N N . ASN A 1 86 ? 0.458 1.626 -1.303 1.00 97.69 86 ASN A N 1
ATOM 620 C CA . ASN A 1 86 ? 0.568 2.148 -2.671 1.00 97.69 86 ASN A CA 1
ATOM 621 C C . ASN A 1 86 ? 1.932 1.839 -3.316 1.00 97.69 86 ASN A C 1
ATOM 623 O O . ASN A 1 86 ? 1.972 1.436 -4.474 1.00 97.69 86 ASN A O 1
ATOM 627 N N . GLN A 1 87 ? 3.039 1.965 -2.573 1.00 97.81 87 GLN A N 1
ATOM 628 C CA . GLN A 1 87 ? 4.372 1.676 -3.119 1.00 97.81 87 GLN A CA 1
ATOM 629 C C . GLN A 1 87 ? 4.578 0.190 -3.439 1.00 97.81 87 GLN A C 1
ATOM 631 O O . GLN A 1 87 ? 5.159 -0.133 -4.473 1.00 97.81 87 GLN A O 1
ATOM 636 N N . MET A 1 88 ? 4.062 -0.709 -2.593 1.00 97.81 88 MET A N 1
ATOM 637 C CA . MET A 1 88 ? 4.039 -2.150 -2.873 1.00 97.81 88 MET A CA 1
ATOM 638 C C . MET A 1 88 ? 3.209 -2.462 -4.125 1.00 97.81 88 MET A C 1
ATOM 640 O O . MET A 1 88 ? 3.624 -3.255 -4.966 1.00 97.81 88 MET A O 1
ATOM 644 N N . LEU A 1 89 ? 2.045 -1.824 -4.261 1.00 98.38 89 LEU A N 1
ATOM 645 C CA . LEU A 1 89 ? 1.131 -2.056 -5.379 1.00 98.38 89 LEU A CA 1
ATOM 646 C C . LEU A 1 89 ? 1.747 -1.607 -6.702 1.00 98.38 89 LEU A C 1
ATOM 648 O O . LEU A 1 89 ? 1.696 -2.350 -7.674 1.00 98.38 89 LEU A O 1
ATOM 652 N N . LEU A 1 90 ? 2.395 -0.441 -6.731 1.00 98.31 90 LEU A N 1
ATOM 653 C CA . LEU A 1 90 ? 3.093 0.043 -7.923 1.00 98.31 90 LEU A CA 1
ATOM 654 C C . LEU A 1 90 ? 4.272 -0.856 -8.337 1.00 98.31 90 LEU A C 1
ATOM 656 O O . LEU A 1 90 ? 4.545 -0.972 -9.532 1.00 98.31 90 LEU A O 1
ATOM 660 N N . GLU A 1 91 ? 4.947 -1.527 -7.395 1.00 97.88 91 GLU A N 1
ATOM 661 C CA . GLU A 1 91 ? 5.930 -2.567 -7.740 1.00 97.88 91 GLU A CA 1
ATOM 662 C C . GLU A 1 91 ? 5.269 -3.835 -8.292 1.00 97.88 91 GLU A C 1
ATOM 664 O O . GLU A 1 91 ? 5.738 -4.364 -9.296 1.00 97.88 91 GLU A O 1
ATOM 669 N N . ALA A 1 92 ? 4.151 -4.284 -7.714 1.00 98.31 92 ALA A N 1
ATOM 670 C CA . ALA A 1 92 ? 3.400 -5.440 -8.215 1.00 98.31 92 ALA A CA 1
ATOM 671 C C . ALA A 1 92 ? 2.763 -5.203 -9.602 1.00 98.31 92 ALA A C 1
ATOM 673 O O . ALA A 1 92 ? 2.567 -6.148 -10.364 1.00 98.31 92 ALA A O 1
ATOM 674 N N . MET A 1 93 ? 2.479 -3.944 -9.948 1.00 98.25 93 MET A N 1
ATOM 675 C CA . MET A 1 93 ? 2.080 -3.522 -11.297 1.00 98.25 93 MET A CA 1
ATOM 676 C C . MET A 1 93 ? 3.258 -3.374 -12.267 1.00 98.25 93 MET A C 1
ATOM 678 O O . MET A 1 93 ? 3.063 -3.209 -13.468 1.00 98.25 93 MET A O 1
ATOM 682 N N . GLY A 1 94 ? 4.489 -3.333 -11.757 1.00 97.94 94 GLY A N 1
ATOM 683 C CA . GLY A 1 94 ? 5.669 -3.070 -12.565 1.00 97.94 94 GLY A CA 1
ATOM 684 C C . GLY A 1 94 ? 5.799 -1.628 -13.077 1.00 97.94 94 GLY A C 1
ATOM 685 O O . GLY A 1 94 ? 6.372 -1.416 -14.146 1.00 97.94 94 GLY A O 1
ATOM 686 N N . LEU A 1 95 ? 5.278 -0.637 -12.343 1.00 98.12 95 LEU A N 1
ATOM 687 C CA . LEU A 1 95 ? 5.317 0.794 -12.707 1.00 98.12 95 LEU A CA 1
ATOM 688 C C . LEU A 1 95 ? 6.502 1.565 -12.096 1.00 98.12 95 LEU A C 1
ATOM 690 O O . LEU A 1 95 ? 6.694 2.752 -12.371 1.00 98.12 95 LEU A O 1
ATOM 694 N N . HIS A 1 96 ? 7.293 0.891 -11.268 1.00 97.75 96 HIS A N 1
ATOM 695 C CA . HIS A 1 96 ? 8.496 1.405 -10.618 1.00 97.75 96 HIS A CA 1
ATOM 696 C C . HIS A 1 96 ? 9.781 0.888 -11.269 1.00 97.75 96 HIS A C 1
ATOM 698 O O . HIS A 1 96 ? 9.784 -0.109 -11.984 1.00 97.75 96 HIS A O 1
ATOM 704 N N . VAL A 1 97 ? 10.917 1.503 -10.939 1.00 97.12 97 VAL A N 1
ATOM 705 C CA . VAL A 1 97 ? 12.200 0.792 -11.041 1.00 97.12 97 VAL A CA 1
ATOM 706 C C . VAL A 1 97 ? 12.217 -0.335 -9.987 1.00 97.12 97 VAL A C 1
ATOM 708 O O . VAL A 1 97 ? 11.880 -0.062 -8.836 1.00 97.12 97 VAL A O 1
ATOM 711 N N . PRO A 1 98 ? 12.601 -1.580 -10.324 1.00 96.44 98 PRO A N 1
ATOM 712 C CA . PRO A 1 98 ? 12.545 -2.712 -9.394 1.00 96.44 98 PRO A CA 1
ATOM 713 C C . PRO A 1 98 ? 13.232 -2.481 -8.040 1.00 96.44 98 PRO A C 1
ATOM 715 O O . PRO A 1 98 ? 14.404 -2.090 -8.001 1.00 96.44 98 PRO A O 1
ATOM 718 N N . GLY A 1 99 ? 12.512 -2.770 -6.946 1.00 96.25 99 GLY A N 1
ATOM 719 C CA . GLY A 1 99 ? 13.000 -2.719 -5.563 1.00 96.25 99 GLY A CA 1
ATOM 720 C C . GLY A 1 99 ? 13.222 -1.312 -5.002 1.00 96.25 99 GLY A C 1
ATOM 721 O O . GLY A 1 99 ? 13.984 -1.133 -4.051 1.00 96.25 99 GLY A O 1
ATOM 722 N N . THR A 1 100 ? 12.598 -0.299 -5.602 1.00 97.00 100 THR A N 1
ATOM 723 C CA . THR A 1 100 ? 12.776 1.106 -5.226 1.00 97.00 100 THR A CA 1
ATOM 724 C C . THR A 1 100 ? 11.842 1.577 -4.109 1.00 97.00 100 THR A C 1
ATOM 726 O O . THR A 1 100 ? 12.159 2.563 -3.447 1.00 97.00 100 THR A O 1
ATOM 729 N N . ALA A 1 101 ? 10.710 0.911 -3.860 1.00 96.56 101 ALA A N 1
ATOM 730 C CA . ALA A 1 101 ? 9.614 1.390 -3.010 1.00 96.56 101 ALA A CA 1
ATOM 731 C C . ALA A 1 101 ? 10.062 1.887 -1.632 1.00 96.56 101 ALA A C 1
ATOM 733 O O . ALA A 1 101 ? 9.657 2.971 -1.208 1.00 96.56 101 ALA A O 1
ATOM 734 N N . PHE A 1 102 ? 10.914 1.117 -0.949 1.00 97.12 102 PHE A N 1
ATOM 735 C CA . PHE A 1 102 ? 11.275 1.374 0.448 1.00 97.12 102 PHE A CA 1
ATOM 736 C C . PHE A 1 102 ? 12.742 1.742 0.678 1.00 97.12 102 PHE A C 1
ATOM 738 O O . PHE A 1 102 ? 13.207 1.711 1.812 1.00 97.12 102 PHE A O 1
ATOM 745 N N . VAL A 1 103 ? 13.475 2.146 -0.363 1.00 97.06 103 VAL A N 1
ATOM 746 C CA . VAL A 1 103 ? 14.797 2.765 -0.164 1.00 97.06 103 VAL A CA 1
ATOM 747 C C . VAL A 1 103 ? 14.606 4.142 0.480 1.00 97.06 103 VAL A C 1
ATOM 749 O O . VAL A 1 103 ? 13.877 4.972 -0.058 1.00 97.06 103 VAL A O 1
ATOM 752 N N . ASN A 1 104 ? 15.220 4.399 1.631 1.00 96.88 104 ASN A N 1
ATOM 753 C CA . ASN A 1 104 ? 14.977 5.639 2.373 1.00 96.88 104 ASN A CA 1
ATOM 754 C C . ASN A 1 104 ? 15.427 6.901 1.604 1.00 96.88 104 ASN A C 1
ATOM 756 O O . ASN A 1 104 ? 16.391 6.844 0.828 1.00 96.88 104 ASN A O 1
ATOM 760 N N . PRO A 1 105 ? 14.782 8.058 1.845 1.00 95.62 105 PRO A N 1
ATOM 761 C CA . PRO A 1 105 ? 15.295 9.357 1.421 1.00 95.62 105 PRO A CA 1
ATOM 762 C C . PRO A 1 105 ? 16.735 9.586 1.897 1.00 95.62 105 PRO A C 1
ATOM 764 O O . PRO A 1 105 ? 17.139 9.107 2.955 1.00 95.62 105 PRO A O 1
ATOM 767 N N . GLY A 1 106 ? 17.529 10.298 1.096 1.00 92.19 106 GLY A N 1
ATOM 768 C CA . GLY A 1 106 ? 18.929 10.610 1.414 1.00 92.19 106 GLY A CA 1
ATOM 769 C C . GLY A 1 106 ? 19.922 9.445 1.280 1.00 92.19 106 GLY A C 1
ATOM 770 O O . GLY A 1 106 ? 21.127 9.682 1.289 1.00 92.19 106 GLY A O 1
ATOM 771 N N . ALA A 1 107 ? 19.468 8.199 1.104 1.00 93.12 107 ALA A N 1
ATOM 772 C CA . ALA A 1 107 ? 20.368 7.083 0.822 1.00 93.12 107 ALA A CA 1
ATOM 773 C C . ALA A 1 107 ? 21.054 7.268 -0.544 1.00 93.12 107 ALA A C 1
ATOM 775 O O . ALA A 1 107 ? 20.396 7.600 -1.529 1.00 93.12 107 ALA A O 1
ATOM 776 N N . ALA A 1 108 ? 22.351 6.956 -0.651 1.00 91.88 108 ALA A N 1
ATOM 777 C CA . ALA A 1 108 ? 23.079 7.043 -1.926 1.00 91.88 108 ALA A CA 1
ATOM 778 C C . ALA A 1 108 ? 22.396 6.230 -3.049 1.00 91.88 108 ALA A C 1
ATOM 780 O O . ALA A 1 108 ? 22.325 6.661 -4.199 1.00 91.88 108 ALA A O 1
ATOM 781 N N . LEU A 1 109 ? 21.807 5.082 -2.693 1.00 95.69 109 LEU A N 1
ATOM 782 C CA . LEU A 1 109 ? 21.046 4.242 -3.617 1.00 95.69 109 LEU A CA 1
ATOM 783 C C . LEU A 1 109 ? 19.768 4.926 -4.145 1.00 95.69 109 LEU A C 1
ATOM 785 O O . LEU A 1 109 ? 19.393 4.702 -5.294 1.00 95.69 109 LEU A O 1
ATOM 789 N N . ARG A 1 110 ? 19.102 5.775 -3.345 1.00 95.88 110 ARG A N 1
ATOM 790 C CA . ARG A 1 110 ? 17.880 6.493 -3.755 1.00 95.88 110 ARG A CA 1
ATOM 791 C C . ARG A 1 110 ? 18.163 7.421 -4.928 1.00 95.88 110 ARG A C 1
ATOM 793 O O . ARG A 1 110 ? 17.383 7.439 -5.875 1.00 95.88 110 ARG A O 1
ATOM 800 N N . GLU A 1 111 ? 19.273 8.156 -4.896 1.00 94.12 111 GLU A N 1
ATOM 801 C CA . GLU A 1 111 ? 19.636 9.045 -6.003 1.00 94.12 111 GLU A CA 1
ATOM 802 C C . GLU A 1 111 ? 19.817 8.261 -7.309 1.00 94.12 111 GLU A C 1
ATOM 804 O O . GLU A 1 111 ? 19.259 8.641 -8.342 1.00 94.12 111 GLU A O 1
ATOM 809 N N . GLN A 1 112 ? 20.528 7.133 -7.253 1.00 95.88 112 GLN A N 1
ATOM 810 C CA . GLN A 1 112 ? 20.749 6.296 -8.431 1.00 95.88 112 GLN A CA 1
ATOM 811 C C . GLN A 1 112 ? 19.441 5.717 -8.974 1.00 95.88 112 GLN A C 1
ATOM 813 O O . GLN A 1 112 ? 19.198 5.770 -10.177 1.00 95.88 112 GLN A O 1
ATOM 818 N N . LEU A 1 113 ? 18.544 5.246 -8.104 1.00 97.00 113 LEU A N 1
ATOM 819 C CA . LEU A 1 113 ? 17.232 4.738 -8.518 1.00 97.00 113 LEU A CA 1
ATOM 820 C C . LEU A 1 113 ? 16.347 5.823 -9.148 1.00 97.00 113 LEU A C 1
ATOM 822 O O . LEU A 1 113 ? 15.638 5.548 -10.115 1.00 97.00 113 LEU A O 1
ATOM 826 N N . THR A 1 114 ? 16.405 7.058 -8.647 1.00 96.00 114 THR A N 1
ATOM 827 C CA . THR A 1 114 ? 15.700 8.199 -9.252 1.00 96.00 114 THR A CA 1
ATOM 828 C C . THR A 1 114 ? 16.255 8.522 -10.640 1.00 96.00 114 THR A C 1
ATOM 830 O O . THR A 1 114 ? 15.486 8.731 -11.581 1.00 96.00 114 THR A O 1
ATOM 833 N N . ARG A 1 115 ? 17.586 8.516 -10.807 1.00 95.56 115 ARG A N 1
ATOM 834 C CA . ARG A 1 115 ? 18.227 8.677 -12.125 1.00 95.56 115 ARG A CA 1
ATOM 835 C C . ARG A 1 115 ? 17.838 7.542 -13.069 1.00 95.56 115 ARG A C 1
ATOM 837 O O . ARG A 1 115 ? 17.531 7.795 -14.231 1.00 95.56 115 ARG A O 1
ATOM 844 N N . GLU A 1 116 ? 17.777 6.313 -12.569 1.00 96.38 116 GLU A N 1
ATOM 845 C CA . GLU A 1 116 ? 17.370 5.155 -13.359 1.00 96.38 116 GLU A CA 1
ATOM 846 C C . GLU A 1 116 ? 15.902 5.206 -13.777 1.00 96.38 116 GLU A C 1
ATOM 848 O O . GLU A 1 116 ? 15.581 4.771 -14.879 1.00 96.3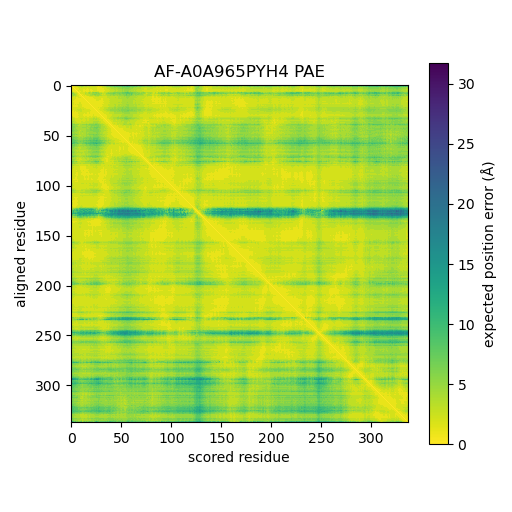8 116 GLU A O 1
ATOM 853 N N . ALA A 1 117 ? 15.013 5.791 -12.973 1.00 97.25 117 ALA A N 1
ATOM 854 C CA . ALA A 1 117 ? 13.631 6.021 -13.390 1.00 97.25 117 ALA A CA 1
ATOM 855 C C . ALA A 1 117 ? 13.560 6.972 -14.596 1.00 97.25 117 ALA A C 1
ATOM 857 O O . ALA A 1 117 ? 12.828 6.706 -15.552 1.00 97.25 117 ALA A O 1
ATOM 858 N N . ALA A 1 118 ? 14.379 8.031 -14.599 1.00 96.56 118 ALA A N 1
ATOM 859 C CA . ALA A 1 118 ? 14.499 8.940 -15.738 1.00 96.56 118 ALA A CA 1
ATOM 860 C C . ALA A 1 118 ? 15.094 8.251 -16.978 1.00 96.56 118 ALA A C 1
ATOM 862 O O . ALA A 1 118 ? 14.610 8.460 -18.087 1.00 96.56 118 ALA A O 1
ATOM 863 N N . ARG A 1 119 ? 16.102 7.383 -16.816 1.00 95.56 119 ARG A N 1
ATOM 864 C CA . ARG A 1 119 ? 16.606 6.568 -17.936 1.00 95.56 119 ARG A CA 1
ATOM 865 C C . ARG A 1 119 ? 15.518 5.635 -18.464 1.00 95.56 119 ARG A C 1
ATOM 867 O O . ARG A 1 119 ? 15.276 5.623 -19.668 1.00 95.56 119 ARG A O 1
ATOM 874 N N . THR A 1 120 ? 14.831 4.939 -17.559 1.00 95.62 120 THR A N 1
ATOM 875 C CA . THR A 1 120 ? 13.788 3.953 -17.867 1.00 95.62 120 THR A CA 1
ATOM 876 C C . THR A 1 120 ? 12.680 4.582 -18.700 1.00 95.62 120 THR A C 1
ATOM 878 O O . THR A 1 120 ? 12.359 4.059 -19.764 1.00 95.62 120 THR A O 1
ATOM 881 N N . VAL A 1 121 ? 12.145 5.739 -18.293 1.00 96.44 121 VAL A N 1
ATOM 882 C CA . VAL A 1 121 ? 11.055 6.388 -19.039 1.00 96.44 121 VAL A CA 1
ATOM 883 C C . VAL A 1 121 ? 11.489 6.855 -20.438 1.00 96.44 121 VAL A C 1
ATOM 885 O O . VAL A 1 121 ? 10.696 6.818 -21.375 1.00 96.44 121 VAL A O 1
ATOM 888 N N . LEU A 1 122 ? 12.766 7.214 -20.609 1.00 94.38 122 LEU A N 1
ATOM 889 C CA . LEU A 1 122 ? 13.366 7.574 -21.900 1.00 94.38 122 LEU A CA 1
ATOM 890 C C . LEU A 1 122 ? 13.732 6.352 -22.764 1.00 94.38 122 LEU A C 1
ATOM 892 O O . LEU A 1 122 ? 14.325 6.510 -23.829 1.00 94.38 122 LEU A O 1
ATOM 896 N N . GLY A 1 123 ? 13.410 5.138 -22.313 1.00 91.06 123 GLY A N 1
ATOM 897 C CA . GLY A 1 123 ? 13.735 3.896 -23.007 1.00 91.06 123 GLY A CA 1
ATOM 898 C C . GLY A 1 123 ? 15.204 3.484 -22.897 1.00 91.06 123 GLY A C 1
ATOM 899 O O . GLY A 1 123 ? 15.711 2.743 -23.737 1.00 91.06 123 GLY A O 1
ATOM 900 N N . HIS A 1 124 ? 15.909 3.960 -21.876 1.00 85.00 124 HIS A N 1
ATOM 901 C CA . HIS A 1 124 ? 17.280 3.573 -21.561 1.00 85.00 124 HIS A CA 1
ATOM 902 C C . HIS A 1 124 ? 17.333 2.809 -20.233 1.00 85.00 124 HIS A C 1
ATOM 904 O O . HIS A 1 124 ? 16.459 2.928 -19.383 1.00 85.00 124 HIS A O 1
ATOM 910 N N . SER A 1 125 ? 18.392 2.035 -20.027 1.00 76.56 125 SER A N 1
ATOM 911 C CA . SER A 1 125 ? 18.725 1.441 -18.730 1.00 76.56 125 SER A CA 1
ATOM 912 C C . SER A 1 125 ? 20.225 1.557 -18.540 1.00 76.56 125 SER A C 1
ATOM 914 O O . SER A 1 125 ? 20.980 1.426 -19.509 1.00 76.56 125 SER A O 1
ATOM 916 N N . GLU A 1 126 ? 20.671 1.764 -17.305 1.00 74.25 126 GLU A N 1
ATOM 917 C CA . GLU A 1 126 ? 22.101 1.713 -17.004 1.00 74.25 126 GLU A CA 1
ATOM 918 C C . GLU A 1 126 ? 22.683 0.348 -17.408 1.00 74.25 126 GLU A C 1
ATOM 920 O O . GLU A 1 126 ? 22.068 -0.696 -17.184 1.00 74.25 126 GLU A O 1
ATOM 925 N N . GLY A 1 127 ? 23.825 0.365 -18.102 1.00 68.56 127 GLY A N 1
ATOM 926 C CA . GLY A 1 127 ? 24.493 -0.839 -18.610 1.00 68.56 127 GLY A CA 1
ATOM 927 C C . GLY A 1 127 ? 23.867 -1.498 -19.851 1.00 68.56 127 GLY A C 1
ATOM 928 O O . GLY A 1 127 ? 24.432 -2.468 -20.362 1.00 68.56 127 GLY A O 1
ATOM 929 N N . ALA A 1 128 ? 22.740 -1.004 -20.380 1.00 76.44 128 ALA A N 1
ATOM 930 C CA . ALA A 1 128 ? 22.125 -1.570 -21.583 1.00 76.44 128 ALA A CA 1
ATOM 931 C C . ALA A 1 128 ? 22.863 -1.150 -22.868 1.00 76.44 128 ALA A C 1
ATOM 933 O O . ALA A 1 128 ? 23.208 0.015 -23.055 1.00 76.44 128 ALA A O 1
ATOM 934 N N . LYS A 1 129 ? 23.066 -2.104 -23.789 1.00 75.94 129 LYS A N 1
ATOM 935 C CA . LYS A 1 129 ? 23.734 -1.866 -25.087 1.00 75.94 129 LYS A CA 1
ATOM 936 C C . LYS A 1 129 ? 22.839 -1.177 -26.123 1.00 75.94 129 LYS A C 1
ATOM 938 O O . LYS A 1 129 ? 23.349 -0.635 -27.097 1.00 75.94 129 LYS A O 1
ATOM 943 N N . SER A 1 130 ? 21.522 -1.227 -25.936 1.00 80.81 130 SER A N 1
ATOM 944 C CA . SER A 1 130 ? 20.530 -0.657 -26.848 1.00 80.81 130 SER A CA 1
ATOM 945 C C . SER A 1 130 ? 19.352 -0.075 -26.075 1.00 80.81 130 SER A C 1
ATOM 947 O O . SER A 1 130 ? 18.962 -0.605 -25.032 1.00 80.81 130 SER A O 1
ATOM 949 N N . ALA A 1 131 ? 18.761 0.992 -26.614 1.00 84.38 131 ALA A N 1
ATOM 950 C CA . ALA A 1 131 ? 17.518 1.545 -26.097 1.00 84.38 131 ALA A CA 1
ATOM 951 C C . ALA A 1 131 ? 16.375 0.529 -26.255 1.00 84.38 131 ALA A C 1
ATOM 953 O O . ALA A 1 131 ? 16.258 -0.136 -27.285 1.00 84.38 131 ALA A O 1
ATOM 954 N N . THR A 1 132 ? 15.537 0.412 -25.230 1.00 85.19 132 THR A N 1
ATOM 955 C CA . THR A 1 132 ? 14.286 -0.347 -25.261 1.00 85.19 132 THR A CA 1
ATOM 956 C C . THR A 1 132 ? 13.164 0.595 -24.847 1.00 85.19 132 THR A C 1
ATOM 958 O O . THR A 1 132 ? 13.144 1.001 -23.687 1.00 85.19 132 THR A O 1
ATOM 961 N N . PRO A 1 133 ? 12.251 0.978 -25.758 1.00 87.81 133 PRO A N 1
ATOM 962 C CA . PRO A 1 133 ? 11.203 1.942 -25.446 1.00 87.81 133 PRO A CA 1
ATOM 963 C C . PRO A 1 133 ? 10.372 1.518 -24.232 1.00 87.81 133 PRO A C 1
ATOM 965 O O . PRO A 1 133 ? 9.894 0.384 -24.174 1.00 87.81 133 PRO A O 1
ATOM 968 N N . CYS A 1 134 ? 10.175 2.434 -23.281 1.00 93.88 134 CYS A N 1
ATOM 969 C CA . CYS A 1 134 ? 9.221 2.225 -22.198 1.00 93.88 134 CYS A CA 1
ATOM 970 C C . CYS A 1 134 ? 7.810 2.156 -22.799 1.00 93.88 134 CYS A C 1
ATOM 972 O O . CYS A 1 134 ? 7.416 3.090 -23.508 1.00 93.88 134 CYS A O 1
ATOM 974 N N . PRO A 1 135 ? 7.033 1.089 -22.541 1.00 94.88 135 PRO A N 1
ATOM 975 C CA . PRO A 1 135 ? 5.673 1.016 -23.043 1.00 94.88 135 PRO A CA 1
ATOM 976 C C . PRO A 1 135 ? 4.816 2.162 -22.485 1.00 94.88 135 PRO A C 1
ATOM 978 O O . PRO A 1 135 ? 5.055 2.635 -21.367 1.00 94.88 135 PRO A O 1
ATOM 981 N N . PRO A 1 136 ? 3.805 2.614 -23.240 1.00 96.81 136 PRO A N 1
ATOM 982 C CA . PRO A 1 136 ? 2.866 3.607 -22.747 1.00 96.81 136 PRO A CA 1
ATOM 983 C C . PRO A 1 136 ? 2.004 3.007 -21.627 1.00 96.81 136 PRO A C 1
ATOM 985 O O . PRO A 1 136 ? 1.679 1.817 -21.658 1.00 96.81 136 PRO A O 1
ATOM 988 N N . ILE A 1 137 ? 1.620 3.810 -20.632 1.00 98.19 137 ILE A N 1
ATOM 989 C CA . ILE A 1 137 ? 0.984 3.287 -19.408 1.00 98.19 137 ILE A CA 1
ATOM 990 C C . ILE A 1 137 ? -0.335 2.545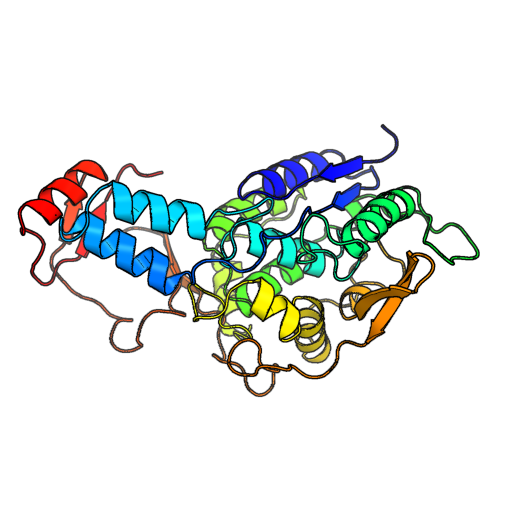 -19.669 1.00 98.19 137 ILE A C 1
ATOM 992 O O . ILE A 1 137 ? -0.605 1.542 -19.018 1.00 98.19 137 ILE A O 1
ATOM 996 N N . GLY A 1 138 ? -1.107 2.944 -20.683 1.00 97.69 138 GLY A N 1
ATOM 997 C CA . GLY A 1 138 ? -2.336 2.256 -21.096 1.00 97.69 138 GLY A CA 1
ATOM 998 C C . GLY A 1 138 ? -2.110 0.880 -21.737 1.00 97.69 138 GLY A C 1
ATOM 999 O O . GLY A 1 138 ? -3.071 0.173 -22.013 1.00 97.69 138 GLY A O 1
ATOM 1000 N N . ARG A 1 139 ? -0.854 0.490 -22.003 1.00 96.69 139 ARG A N 1
ATOM 1001 C CA . ARG A 1 139 ? -0.467 -0.888 -22.357 1.00 96.69 139 ARG A CA 1
ATOM 1002 C C . ARG A 1 139 ? 0.092 -1.664 -21.163 1.00 96.69 139 ARG A C 1
ATOM 1004 O O . ARG A 1 139 ? 0.085 -2.886 -21.207 1.00 96.69 139 ARG A O 1
ATOM 1011 N N . LEU A 1 140 ? 0.604 -0.969 -20.144 1.00 97.31 140 LEU A N 1
ATOM 1012 C CA . LEU A 1 140 ? 1.119 -1.570 -18.908 1.00 97.31 140 LEU A CA 1
ATOM 1013 C C . LEU A 1 140 ? -0.014 -1.966 -17.956 1.00 97.31 140 LEU A C 1
ATOM 1015 O O . LEU A 1 140 ? 0.064 -2.996 -17.294 1.00 97.31 140 LEU A O 1
ATOM 1019 N N . VAL A 1 141 ? -1.053 -1.133 -17.873 1.00 98.31 141 VAL A N 1
ATOM 1020 C CA . VAL A 1 141 ? -2.168 -1.313 -16.941 1.00 98.31 141 VAL A CA 1
ATOM 1021 C C . VAL A 1 141 ? -3.349 -1.951 -17.664 1.00 98.31 141 VAL A C 1
ATOM 1023 O O . VAL A 1 141 ? -4.144 -1.261 -18.295 1.00 98.31 141 VAL A O 1
ATOM 1026 N N . ASP A 1 142 ? -3.440 -3.272 -17.555 1.00 98.00 142 ASP A N 1
ATOM 1027 C CA . ASP A 1 142 ? -4.580 -4.092 -17.967 1.00 98.00 142 ASP A CA 1
ATOM 1028 C C . ASP A 1 142 ? -5.233 -4.785 -16.751 1.00 98.00 142 ASP A C 1
ATOM 1030 O O . ASP A 1 142 ? -4.855 -4.550 -15.598 1.00 98.00 142 ASP A O 1
ATOM 1034 N N . GLU A 1 143 ? -6.222 -5.647 -16.985 1.00 98.44 143 GLU A N 1
ATOM 1035 C CA . GLU A 1 143 ? -6.945 -6.371 -15.935 1.00 98.44 143 GLU A CA 1
ATOM 1036 C C . GLU A 1 143 ? -6.009 -7.236 -15.080 1.00 98.44 143 GLU A C 1
ATOM 1038 O O . GLU A 1 143 ? -6.135 -7.260 -13.856 1.00 98.44 143 GLU A O 1
ATOM 1043 N N . ARG A 1 144 ? -5.024 -7.894 -15.703 1.00 98.31 144 ARG A N 1
ATOM 1044 C CA . ARG A 1 144 ? -4.031 -8.734 -15.011 1.00 98.31 144 ARG A CA 1
ATOM 1045 C C . ARG A 1 144 ? -3.163 -7.898 -14.074 1.00 98.31 144 ARG A C 1
ATOM 1047 O O . ARG A 1 144 ? -2.901 -8.300 -12.942 1.00 98.31 144 ARG A O 1
ATOM 1054 N N . CYS A 1 145 ? -2.749 -6.717 -14.525 1.00 98.25 145 CYS A N 1
ATOM 1055 C CA . CYS A 1 145 ? -1.984 -5.755 -13.738 1.00 98.25 145 CYS A CA 1
ATOM 1056 C C . CYS A 1 145 ? -2.777 -5.247 -12.519 1.00 98.25 145 CYS A C 1
ATOM 1058 O O . CYS A 1 145 ? -2.241 -5.186 -11.408 1.00 98.25 145 CYS A O 1
ATOM 1060 N N . ILE A 1 146 ? -4.071 -4.953 -12.694 1.00 98.62 146 ILE A N 1
ATOM 1061 C CA . ILE A 1 146 ? -4.964 -4.582 -11.586 1.00 98.62 146 ILE A CA 1
ATOM 1062 C C . ILE A 1 146 ? -5.127 -5.743 -10.594 1.00 98.62 146 ILE A C 1
ATOM 1064 O O . ILE A 1 146 ? -4.984 -5.527 -9.390 1.00 98.62 146 ILE A O 1
ATOM 1068 N N . VAL A 1 147 ? -5.341 -6.975 -11.069 1.00 98.56 147 VAL A N 1
ATOM 1069 C CA . VAL A 1 147 ? -5.420 -8.165 -10.202 1.00 98.56 147 VAL A CA 1
ATOM 1070 C C . VAL A 1 147 ? -4.122 -8.364 -9.418 1.00 98.56 147 VAL A C 1
ATOM 1072 O O . VAL A 1 147 ? -4.177 -8.592 -8.211 1.00 98.56 147 VAL A O 1
ATOM 1075 N N . ASN A 1 148 ? -2.952 -8.188 -10.042 1.00 98.75 148 ASN A N 1
ATOM 1076 C CA . ASN A 1 148 ? -1.666 -8.274 -9.344 1.00 98.75 148 ASN A CA 1
ATOM 1077 C C . ASN A 1 148 ? -1.560 -7.278 -8.185 1.00 98.75 148 ASN A C 1
ATOM 1079 O O . ASN A 1 148 ? -1.097 -7.637 -7.099 1.00 98.75 148 ASN A O 1
ATOM 1083 N N . ALA A 1 149 ? -2.016 -6.039 -8.387 1.00 98.56 149 ALA A N 1
ATOM 1084 C CA . ALA A 1 149 ? -2.087 -5.061 -7.311 1.00 98.56 149 ALA A CA 1
ATOM 1085 C C . ALA A 1 149 ? -3.038 -5.536 -6.198 1.00 98.56 149 ALA A C 1
ATOM 1087 O O . ALA A 1 149 ? -2.663 -5.547 -5.029 1.00 98.56 149 ALA A O 1
ATOM 1088 N N . MET A 1 150 ? -4.242 -6.003 -6.528 1.00 98.56 150 MET A N 1
ATOM 1089 C CA . MET A 1 150 ? -5.195 -6.503 -5.528 1.00 98.56 150 MET A CA 1
ATOM 1090 C C . MET A 1 150 ? -4.632 -7.679 -4.714 1.00 98.56 150 MET A C 1
ATOM 1092 O O . MET A 1 150 ? -4.734 -7.683 -3.487 1.00 98.56 150 MET A O 1
ATOM 1096 N N . VAL A 1 151 ? -3.980 -8.642 -5.369 1.00 98.69 151 VAL A N 1
ATOM 1097 C CA . VAL A 1 151 ? -3.312 -9.774 -4.711 1.00 98.69 151 VAL A CA 1
ATOM 1098 C C . VAL A 1 151 ? -2.193 -9.278 -3.796 1.00 98.69 151 VAL A C 1
ATOM 1100 O O . VAL A 1 151 ? -2.136 -9.675 -2.634 1.00 98.69 151 VAL A O 1
ATOM 1103 N N . ALA A 1 152 ? -1.343 -8.361 -4.265 1.00 98.38 152 ALA A N 1
ATOM 1104 C CA . ALA A 1 152 ? -0.287 -7.781 -3.441 1.00 98.38 152 ALA A CA 1
ATOM 1105 C C . ALA A 1 152 ? -0.849 -7.032 -2.220 1.00 98.38 152 ALA A C 1
ATOM 1107 O O . ALA A 1 152 ? -0.299 -7.168 -1.130 1.00 98.38 152 ALA A O 1
ATOM 1108 N N . LEU A 1 153 ? -1.961 -6.299 -2.371 1.00 97.88 153 LEU A N 1
ATOM 1109 C CA . LEU A 1 153 ? -2.645 -5.618 -1.267 1.00 97.88 153 LEU A CA 1
ATOM 1110 C C . LEU A 1 153 ? -3.071 -6.605 -0.178 1.00 97.88 153 LEU A C 1
ATOM 1112 O O . LEU A 1 153 ? -2.866 -6.351 1.010 1.00 97.88 153 LEU A O 1
ATOM 1116 N N . LEU A 1 154 ? -3.705 -7.702 -0.588 1.00 97.50 154 LEU A N 1
ATOM 1117 C CA . LEU A 1 154 ? -4.240 -8.718 0.312 1.00 97.50 154 LEU A CA 1
ATOM 1118 C C . LEU A 1 154 ? -3.109 -9.492 0.991 1.00 97.50 154 LEU A C 1
ATOM 1120 O O . LEU A 1 154 ? -3.120 -9.650 2.211 1.00 97.50 154 LEU A O 1
ATOM 1124 N N . ALA A 1 155 ? -2.092 -9.887 0.225 1.00 97.88 155 ALA A N 1
ATOM 1125 C CA . ALA A 1 155 ? -0.961 -10.653 0.730 1.00 97.88 155 ALA A CA 1
ATOM 1126 C C . ALA A 1 155 ? -0.124 -9.889 1.762 1.00 97.88 155 ALA A C 1
ATOM 1128 O O . ALA A 1 155 ? 0.455 -10.497 2.663 1.00 97.88 155 ALA A O 1
ATOM 1129 N N . THR A 1 156 ? -0.068 -8.559 1.669 1.00 96.75 156 THR A N 1
ATOM 1130 C CA . THR A 1 156 ? 0.674 -7.725 2.622 1.00 96.75 156 THR A CA 1
ATOM 1131 C C . THR A 1 156 ? -0.205 -7.074 3.688 1.00 96.75 156 THR A C 1
ATOM 1133 O O . THR A 1 156 ? 0.282 -6.274 4.490 1.00 96.75 156 THR A O 1
ATOM 1136 N N . GLY A 1 157 ? -1.507 -7.379 3.707 1.00 93.62 157 GLY A N 1
ATOM 1137 C CA . GLY A 1 157 ? -2.451 -6.782 4.643 1.00 93.62 157 GLY A CA 1
ATOM 1138 C C . GLY A 1 157 ? -2.493 -5.256 4.536 1.00 93.62 157 GLY A C 1
ATOM 1139 O O . GLY A 1 157 ? -2.381 -4.563 5.550 1.00 93.62 157 GLY A O 1
ATOM 1140 N N . GLY A 1 158 ? -2.642 -4.719 3.327 1.00 92.88 158 GLY A N 1
ATOM 1141 C CA . GLY A 1 158 ? -2.684 -3.281 3.077 1.00 92.88 158 GLY A CA 1
ATOM 1142 C C . GLY A 1 158 ? -3.889 -2.545 3.685 1.00 92.88 158 GLY A C 1
ATOM 1143 O O . GLY A 1 158 ? -4.735 -3.106 4.390 1.00 92.88 158 GLY A O 1
ATOM 1144 N N . SER A 1 159 ? -3.932 -1.231 3.449 1.00 93.38 159 SER A N 1
ATOM 1145 C CA . SER A 1 159 ? -4.981 -0.332 3.963 1.00 93.38 159 SER A CA 1
ATOM 1146 C C . SER A 1 159 ? -6.331 -0.541 3.265 1.00 93.38 159 SER A C 1
ATOM 1148 O O . SER A 1 159 ? -6.376 -0.662 2.041 1.00 93.38 159 SER A O 1
ATOM 1150 N N . THR A 1 160 ? -7.437 -0.476 4.012 1.00 93.88 160 THR A N 1
ATOM 1151 C CA . THR A 1 160 ? -8.809 -0.546 3.471 1.00 93.88 160 THR A CA 1
ATOM 1152 C C . THR A 1 160 ? -9.175 0.650 2.589 1.00 93.88 160 THR A C 1
ATOM 1154 O O . THR A 1 160 ? -10.063 0.525 1.753 1.00 93.88 160 THR A O 1
ATOM 1157 N N . ASN A 1 161 ? -8.450 1.775 2.671 1.00 95.12 161 ASN A N 1
ATOM 1158 C CA . ASN A 1 161 ? -8.631 2.918 1.760 1.00 95.12 161 ASN A CA 1
ATOM 1159 C C . ASN A 1 161 ? -8.473 2.528 0.278 1.00 95.12 161 ASN A C 1
ATOM 1161 O O . ASN A 1 161 ? -9.043 3.169 -0.604 1.00 95.12 161 ASN A O 1
ATOM 1165 N N . HIS A 1 162 ? -7.728 1.459 -0.015 1.00 96.62 162 HIS A N 1
ATOM 1166 C CA . HIS A 1 162 ? -7.571 0.959 -1.380 1.00 96.62 162 HIS A CA 1
ATOM 1167 C C . HIS A 1 162 ? -8.865 0.414 -1.978 1.00 96.62 162 HIS A C 1
ATOM 1169 O O . HIS A 1 162 ? -8.992 0.419 -3.194 1.00 96.62 162 HIS A O 1
ATOM 1175 N N . LEU A 1 163 ? -9.856 0.060 -1.160 1.00 95.25 163 LEU A N 1
ATOM 1176 C CA . LEU A 1 163 ? -11.186 -0.343 -1.627 1.00 95.25 163 LEU A CA 1
ATOM 1177 C C . LEU A 1 163 ? -11.999 0.837 -2.178 1.00 95.25 163 LEU A C 1
ATOM 1179 O O . LEU A 1 163 ? -13.039 0.636 -2.795 1.00 95.25 163 LEU A O 1
ATOM 1183 N N . ILE A 1 164 ? -11.513 2.063 -1.974 1.00 95.88 164 ILE A N 1
ATOM 1184 C CA . ILE A 1 164 ? -12.008 3.280 -2.621 1.00 95.88 164 ILE A CA 1
ATOM 1185 C C . ILE A 1 164 ? -11.057 3.660 -3.759 1.00 95.88 164 ILE A C 1
ATOM 1187 O O . ILE A 1 164 ? -11.478 3.851 -4.899 1.00 95.88 164 ILE A O 1
ATOM 1191 N N . HIS A 1 165 ? -9.755 3.742 -3.467 1.00 97.50 165 HIS A N 1
ATOM 1192 C CA . HIS A 1 165 ? -8.767 4.225 -4.433 1.00 97.50 165 HIS A CA 1
ATOM 1193 C C . HIS A 1 165 ? -8.659 3.342 -5.675 1.00 97.50 165 HIS A C 1
ATOM 1195 O O . HIS A 1 165 ? -8.597 3.868 -6.780 1.00 97.50 165 HIS A O 1
ATOM 1201 N N . TRP A 1 166 ? -8.632 2.017 -5.515 1.00 97.00 166 TRP A N 1
ATOM 1202 C CA . TRP A 1 166 ? -8.410 1.108 -6.638 1.00 97.00 166 TRP A CA 1
ATOM 1203 C C . TRP A 1 166 ? -9.639 0.897 -7.493 1.00 97.00 166 TRP A C 1
ATOM 1205 O O . TRP A 1 166 ? -9.489 0.720 -8.694 1.00 97.00 166 TRP A O 1
ATOM 1215 N N . VAL A 1 167 ? -10.835 1.029 -6.919 1.00 97.81 167 VAL A N 1
ATOM 1216 C CA . VAL A 1 167 ? -12.065 1.125 -7.713 1.00 97.81 167 VAL A CA 1
ATOM 1217 C C . VAL A 1 167 ? -11.984 2.347 -8.638 1.00 97.81 167 VAL A C 1
ATOM 1219 O O . VAL A 1 167 ? -12.251 2.238 -9.832 1.00 97.81 167 VAL A O 1
ATOM 1222 N N . ALA A 1 168 ? -11.523 3.497 -8.130 1.00 98.31 168 ALA A N 1
ATOM 1223 C CA . ALA A 1 168 ? -11.341 4.703 -8.943 1.00 98.31 168 ALA A CA 1
ATOM 1224 C C . ALA A 1 168 ? -10.198 4.580 -9.975 1.00 98.31 168 ALA A C 1
ATOM 1226 O O . ALA A 1 168 ? -10.366 4.984 -11.125 1.00 98.31 168 ALA A O 1
ATOM 1227 N N . VAL A 1 169 ? -9.052 4.004 -9.593 1.00 98.44 169 VAL A N 1
ATOM 1228 C CA . VAL A 1 169 ? -7.905 3.760 -10.490 1.00 98.44 169 VAL A CA 1
ATOM 1229 C C . VAL A 1 169 ? -8.275 2.794 -11.613 1.00 98.44 169 VAL A C 1
ATOM 1231 O O . VAL A 1 169 ? -8.048 3.113 -12.778 1.00 98.44 169 VAL A O 1
ATOM 1234 N N . ALA A 1 170 ? -8.871 1.644 -11.288 1.00 98.38 170 ALA A N 1
ATOM 1235 C CA . ALA A 1 170 ? -9.308 0.667 -12.280 1.00 98.38 170 ALA A CA 1
ATOM 1236 C C . ALA A 1 170 ? -10.301 1.310 -13.253 1.00 98.38 170 ALA A C 1
ATOM 1238 O O . ALA A 1 170 ? -10.142 1.187 -14.467 1.00 98.38 170 ALA A O 1
ATOM 1239 N N . ARG A 1 171 ? -11.246 2.110 -12.738 1.00 98.25 171 ARG A N 1
ATOM 1240 C CA . ARG A 1 171 ? -12.204 2.832 -13.577 1.00 98.25 171 ARG A CA 1
ATOM 1241 C C . ARG A 1 171 ? -11.529 3.797 -14.550 1.00 98.25 171 ARG A C 1
ATOM 1243 O O . ARG A 1 171 ? -11.960 3.875 -15.698 1.00 98.25 171 ARG A O 1
ATOM 1250 N N . ALA A 1 172 ? -10.470 4.491 -14.128 1.00 98.00 172 ALA A N 1
ATOM 1251 C CA . ALA A 1 172 ? -9.677 5.364 -14.998 1.00 98.00 172 ALA A CA 1
ATOM 1252 C C . ALA A 1 172 ? -8.905 4.593 -16.086 1.00 98.00 172 ALA A C 1
ATOM 1254 O O . ALA A 1 172 ? -8.664 5.141 -17.158 1.00 98.00 172 ALA A O 1
ATOM 1255 N N . ALA A 1 173 ? -8.567 3.322 -15.843 1.00 97.56 173 ALA A N 1
ATOM 1256 C CA . ALA A 1 173 ? -8.014 2.409 -16.846 1.00 97.56 173 ALA A CA 1
ATOM 1257 C C . ALA A 1 173 ? -9.090 1.761 -17.748 1.00 97.56 173 ALA A C 1
ATOM 1259 O O . ALA A 1 173 ? -8.755 0.978 -18.630 1.00 97.56 173 ALA A O 1
ATOM 1260 N N . GLY A 1 174 ? -10.379 2.061 -17.543 1.00 97.12 174 GLY A N 1
ATOM 1261 C CA . GLY A 1 174 ? -11.487 1.419 -18.262 1.00 97.12 174 GLY A CA 1
ATOM 1262 C C . GLY A 1 174 ? -11.891 0.044 -17.714 1.00 97.12 174 GLY A C 1
ATOM 1263 O O . GLY A 1 174 ? -12.727 -0.624 -18.316 1.00 97.12 174 GLY A O 1
ATOM 1264 N N . ILE A 1 175 ? -11.350 -0.354 -16.562 1.00 98.44 175 ILE A N 1
ATOM 1265 C CA . ILE A 1 175 ? -11.570 -1.646 -15.903 1.00 98.44 175 ILE A CA 1
ATOM 1266 C C . ILE A 1 175 ? -12.611 -1.471 -14.790 1.00 98.44 175 ILE A C 1
ATOM 1268 O O . ILE A 1 175 ? -12.684 -0.427 -14.138 1.00 98.44 175 ILE A O 1
ATOM 1272 N N . ILE A 1 176 ? -13.449 -2.482 -14.572 1.00 98.25 176 ILE A N 1
ATOM 1273 C CA . ILE A 1 176 ? -14.451 -2.481 -13.502 1.00 98.25 176 ILE A CA 1
ATOM 1274 C C . ILE A 1 176 ? -14.042 -3.533 -12.482 1.00 98.25 176 ILE A C 1
ATOM 1276 O O . ILE A 1 176 ? -13.944 -4.706 -12.822 1.00 98.25 176 ILE A O 1
ATOM 1280 N N . ILE A 1 177 ? -13.819 -3.081 -11.253 1.00 98.12 17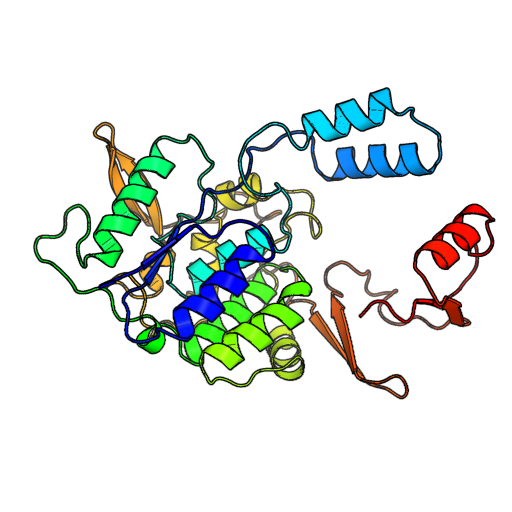7 ILE A N 1
ATOM 1281 C CA . ILE A 1 177 ? -13.696 -3.923 -10.065 1.00 98.12 177 ILE A CA 1
ATOM 1282 C C . ILE A 1 177 ? -14.569 -3.323 -8.966 1.00 98.12 177 ILE A C 1
ATOM 1284 O O . ILE A 1 177 ? -14.799 -2.107 -8.950 1.00 98.12 177 ILE A O 1
ATOM 1288 N N . ASP A 1 178 ? -15.006 -4.140 -8.021 1.00 96.69 178 ASP A N 1
ATOM 1289 C CA . ASP A 1 178 ? -15.640 -3.678 -6.793 1.00 96.69 178 ASP A CA 1
ATOM 1290 C C . ASP A 1 178 ? -15.191 -4.502 -5.571 1.00 96.69 178 ASP A C 1
ATOM 1292 O O . ASP A 1 178 ? -14.196 -5.228 -5.597 1.00 96.69 178 ASP A O 1
ATOM 1296 N N . TRP A 1 179 ? -15.867 -4.322 -4.436 1.00 96.38 179 TRP A N 1
ATOM 1297 C CA . TRP A 1 179 ? -15.520 -5.007 -3.191 1.00 96.38 179 TRP A CA 1
ATOM 1298 C C . TRP A 1 179 ? -15.736 -6.526 -3.233 1.00 96.38 179 TRP A C 1
ATOM 1300 O O . TRP A 1 179 ? -15.098 -7.226 -2.444 1.00 96.38 179 TRP A O 1
ATOM 1310 N N . ASP A 1 180 ? -16.596 -7.035 -4.122 1.00 96.25 180 ASP A N 1
ATOM 1311 C CA . ASP A 1 180 ? -16.805 -8.472 -4.303 1.00 96.25 180 ASP A CA 1
ATOM 1312 C C . ASP A 1 180 ? -15.522 -9.121 -4.833 1.00 96.25 180 ASP A C 1
ATOM 1314 O O . ASP A 1 180 ? -15.097 -10.143 -4.295 1.00 96.25 180 ASP A O 1
ATOM 1318 N N . ASP A 1 181 ? -14.836 -8.481 -5.788 1.00 97.56 181 ASP A N 1
ATOM 1319 C CA . ASP A 1 181 ? -13.574 -8.983 -6.348 1.00 97.56 181 ASP A CA 1
ATOM 1320 C C . ASP A 1 181 ? -12.473 -9.062 -5.282 1.00 97.56 181 ASP A C 1
ATOM 1322 O O . ASP A 1 181 ? -11.765 -10.065 -5.166 1.00 97.56 181 ASP A O 1
ATOM 1326 N N . PHE A 1 182 ? -12.348 -8.024 -4.446 1.00 97.06 182 PHE A N 1
ATOM 1327 C CA . PHE A 1 182 ? -11.402 -8.040 -3.327 1.00 97.06 182 PHE A CA 1
ATOM 1328 C C . PHE A 1 182 ? -11.743 -9.125 -2.303 1.00 97.06 182 PHE A C 1
ATOM 1330 O O . PHE A 1 182 ? -10.835 -9.772 -1.781 1.00 97.06 182 PHE A O 1
ATOM 1337 N N . SER A 1 183 ? -13.028 -9.324 -1.997 1.00 95.62 183 SER A N 1
ATOM 1338 C CA . SER A 1 183 ? -13.462 -10.355 -1.053 1.00 95.62 183 SER A CA 1
ATOM 1339 C C . SER A 1 183 ? -13.198 -11.759 -1.599 1.00 95.62 183 SER A C 1
ATOM 1341 O O . SER A 1 183 ? -12.668 -12.592 -0.868 1.00 95.62 183 SER A O 1
ATOM 1343 N N . ALA A 1 184 ? -13.500 -12.006 -2.876 1.00 95.94 184 ALA A N 1
ATOM 1344 C CA . ALA A 1 184 ? -13.260 -13.287 -3.537 1.00 95.94 184 ALA A CA 1
ATOM 1345 C C . ALA A 1 184 ? -11.760 -13.612 -3.615 1.00 95.94 184 ALA A C 1
ATOM 1347 O O . ALA A 1 184 ? -11.345 -14.716 -3.266 1.00 95.94 184 ALA A O 1
ATOM 1348 N N . LEU A 1 185 ? -10.921 -12.637 -3.987 1.00 97.19 185 LEU A N 1
ATOM 1349 C CA . LEU A 1 185 ? -9.466 -12.810 -3.947 1.00 97.19 185 LEU A CA 1
ATOM 1350 C C . LEU A 1 185 ? -8.960 -13.033 -2.518 1.00 97.19 185 LEU A C 1
ATOM 1352 O O . LEU A 1 185 ? -8.047 -13.828 -2.305 1.00 97.19 185 LEU A O 1
ATOM 1356 N N . SER A 1 186 ? -9.551 -12.376 -1.515 1.00 96.00 186 SER A N 1
ATOM 1357 C CA . SER A 1 186 ? -9.110 -12.529 -0.126 1.00 96.00 186 SER A CA 1
ATOM 1358 C C . SER A 1 186 ? -9.274 -13.954 0.403 1.00 96.00 186 SER A C 1
ATOM 1360 O O . SER A 1 186 ? -8.556 -14.310 1.339 1.00 96.00 186 SER A O 1
ATOM 1362 N N . ASP A 1 187 ? -10.162 -14.764 -0.173 1.00 95.19 187 ASP A N 1
ATOM 1363 C CA . ASP A 1 187 ? -10.359 -16.167 0.210 1.00 95.19 187 ASP A CA 1
ATOM 1364 C C . ASP A 1 187 ? -9.241 -17.095 -0.277 1.00 95.19 187 ASP A C 1
ATOM 1366 O O . ASP A 1 187 ? -9.029 -18.149 0.320 1.00 95.19 187 ASP A O 1
ATOM 1370 N N . VAL A 1 188 ? -8.508 -16.700 -1.323 1.00 96.12 188 VAL A N 1
ATOM 1371 C CA . VAL A 1 188 ? -7.469 -17.532 -1.957 1.00 96.12 188 VAL A CA 1
ATOM 1372 C C . VAL A 1 188 ? -6.061 -16.947 -1.853 1.00 96.12 188 VAL A C 1
ATOM 1374 O O . VAL A 1 188 ? -5.084 -17.659 -2.072 1.00 96.12 188 VAL A O 1
ATOM 1377 N N . VAL A 1 189 ? -5.932 -15.663 -1.512 1.00 97.94 189 VAL A N 1
ATOM 1378 C CA . VAL A 1 189 ? -4.635 -15.002 -1.333 1.00 97.94 189 VAL A CA 1
ATOM 1379 C C . VAL A 1 189 ? -4.201 -15.096 0.133 1.00 97.94 189 VAL A C 1
ATOM 1381 O O . VAL A 1 189 ? -4.880 -14.533 0.995 1.00 97.94 189 VAL A O 1
ATOM 1384 N N . PRO A 1 190 ? -3.065 -15.740 0.447 1.00 97.12 190 PRO A N 1
ATOM 1385 C CA . PRO A 1 190 ? -2.574 -15.847 1.813 1.00 97.12 190 PRO A CA 1
ATOM 1386 C C . PRO A 1 190 ? -1.939 -14.543 2.305 1.00 97.12 190 PRO A C 1
ATOM 1388 O O . PRO A 1 190 ? -1.311 -13.814 1.541 1.00 97.12 190 PRO A O 1
ATOM 1391 N N . THR A 1 191 ? -2.024 -14.280 3.611 1.00 96.62 191 THR A N 1
ATOM 1392 C CA . THR A 1 191 ? -1.304 -13.162 4.243 1.00 96.62 191 THR A CA 1
ATOM 1393 C C . THR A 1 191 ? 0.144 -13.565 4.528 1.00 96.62 191 THR A C 1
ATOM 1395 O O . THR A 1 191 ? 0.399 -14.417 5.384 1.00 96.62 191 THR A O 1
ATOM 1398 N N . LEU A 1 192 ? 1.096 -12.923 3.853 1.00 97.75 192 LEU A N 1
ATOM 1399 C CA . LEU A 1 192 ? 2.531 -13.201 3.961 1.00 97.75 192 LEU A CA 1
ATOM 1400 C C . LEU A 1 192 ? 3.267 -12.263 4.916 1.00 97.75 192 LEU A C 1
ATOM 1402 O O . LEU A 1 192 ? 4.390 -12.573 5.299 1.00 97.75 192 LEU A O 1
ATOM 1406 N N . THR A 1 193 ? 2.674 -11.133 5.314 1.00 96.69 193 THR A N 1
ATOM 1407 C CA . THR A 1 193 ? 3.366 -10.140 6.151 1.00 96.69 193 THR A CA 1
ATOM 1408 C C . THR A 1 193 ? 2.615 -9.782 7.435 1.00 96.69 193 THR A C 1
ATOM 1410 O O . THR A 1 193 ? 1.384 -9.817 7.506 1.00 96.69 193 THR A O 1
ATOM 1413 N N . ARG A 1 194 ? 3.370 -9.380 8.464 1.00 93.56 194 ARG A N 1
ATOM 1414 C CA . ARG A 1 194 ? 2.863 -8.766 9.703 1.00 93.56 194 ARG A CA 1
ATOM 1415 C C . ARG A 1 194 ? 3.616 -7.477 10.016 1.00 93.56 194 ARG A C 1
ATOM 1417 O O . ARG A 1 194 ? 4.422 -7.392 10.938 1.00 93.56 194 ARG A O 1
ATOM 1424 N N . VAL A 1 195 ? 3.303 -6.438 9.254 1.00 94.25 195 VAL A N 1
ATOM 1425 C CA . VAL A 1 195 ? 3.828 -5.083 9.467 1.00 94.25 195 VAL A CA 1
ATOM 1426 C C . VAL A 1 195 ? 2.791 -4.261 10.230 1.00 94.25 195 VAL A C 1
ATOM 1428 O O . VAL A 1 195 ? 1.590 -4.406 9.997 1.00 94.25 195 VAL A O 1
ATOM 1431 N N . TYR A 1 196 ? 3.216 -3.415 11.169 1.00 91.69 196 TYR A N 1
ATOM 1432 C CA . TYR A 1 196 ? 2.324 -2.560 11.954 1.00 91.69 196 TYR A CA 1
ATOM 1433 C C . TYR A 1 196 ? 1.385 -1.774 11.017 1.00 91.69 196 TYR A C 1
ATOM 1435 O O . TYR A 1 196 ? 1.871 -1.119 10.090 1.00 91.69 196 TYR A O 1
ATOM 1443 N N . PRO A 1 197 ? 0.054 -1.818 11.229 1.00 88.94 197 PRO A N 1
ATOM 1444 C CA . PRO A 1 197 ? -0.631 -2.203 12.472 1.00 88.94 197 PRO A CA 1
ATOM 1445 C C . PRO A 1 197 ? -0.915 -3.704 12.670 1.00 88.94 197 PRO A C 1
ATOM 1447 O O . PRO A 1 197 ? -1.345 -4.088 13.752 1.00 88.94 197 PRO A O 1
ATOM 1450 N N . ASN A 1 198 ? -0.678 -4.561 11.674 1.00 85.25 198 ASN A N 1
ATOM 1451 C CA . ASN A 1 198 ? -0.943 -6.005 11.767 1.00 85.25 198 ASN A CA 1
ATOM 1452 C C . ASN A 1 198 ? 0.127 -6.774 12.570 1.00 85.25 198 ASN A C 1
ATOM 1454 O O . ASN A 1 198 ? -0.110 -7.900 13.001 1.00 85.25 198 ASN A O 1
ATOM 1458 N N . GLY A 1 199 ? 1.302 -6.175 12.773 1.00 88.50 199 GLY A N 1
ATOM 1459 C CA . GLY A 1 199 ? 2.387 -6.701 13.603 1.00 88.50 199 GLY A CA 1
ATOM 1460 C C . GLY A 1 199 ? 3.111 -5.597 14.372 1.00 88.50 199 GLY A C 1
ATOM 1461 O O . GLY A 1 199 ? 2.603 -4.485 14.520 1.00 88.50 199 GLY A O 1
ATOM 1462 N N . SER A 1 200 ? 4.294 -5.896 14.908 1.00 89.62 200 SER A N 1
ATOM 1463 C CA . SER A 1 200 ? 5.145 -4.904 15.587 1.00 89.62 200 SER A CA 1
ATOM 1464 C C . SER A 1 200 ? 6.145 -4.224 14.662 1.00 89.62 200 SER A C 1
ATOM 1466 O O . SER A 1 200 ? 6.516 -3.087 14.944 1.00 89.62 200 SER A O 1
ATOM 1468 N N . ALA A 1 201 ? 6.564 -4.900 13.592 1.00 94.25 201 ALA A N 1
ATOM 1469 C CA . ALA A 1 201 ? 7.592 -4.399 12.696 1.00 94.25 201 ALA A CA 1
ATOM 1470 C C . ALA A 1 201 ? 7.112 -3.201 11.873 1.00 94.25 201 ALA A C 1
ATOM 1472 O O . ALA A 1 201 ? 5.943 -3.126 11.493 1.00 94.25 201 ALA A O 1
ATOM 1473 N N . ASP A 1 202 ? 8.007 -2.265 11.587 1.00 95.69 202 ASP A N 1
ATOM 1474 C CA . ASP A 1 202 ? 7.747 -1.152 10.678 1.00 95.69 202 ASP A CA 1
ATOM 1475 C C . ASP A 1 202 ? 8.151 -1.491 9.226 1.00 95.69 202 ASP A C 1
ATOM 1477 O O . ASP A 1 202 ? 8.629 -2.588 8.926 1.00 95.69 20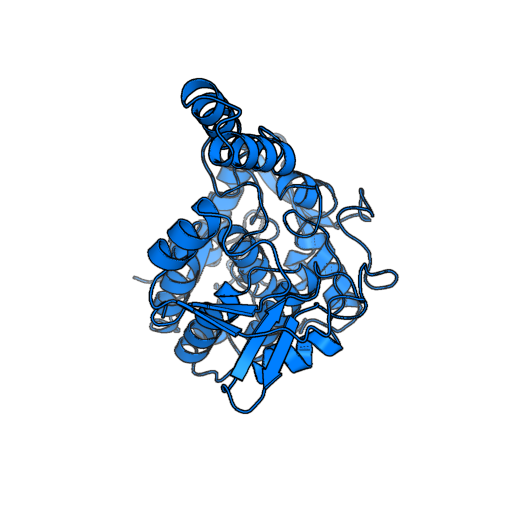2 ASP A O 1
ATOM 1481 N N . VAL A 1 203 ? 7.927 -0.569 8.287 1.00 96.75 203 VAL A N 1
ATOM 1482 C CA . VAL A 1 203 ? 8.231 -0.812 6.865 1.00 96.75 203 VAL A CA 1
ATOM 1483 C C . VAL A 1 203 ? 9.724 -0.944 6.554 1.00 96.75 203 VAL A C 1
ATOM 1485 O O . VAL A 1 203 ? 10.073 -1.576 5.560 1.00 96.75 203 VAL A O 1
ATOM 1488 N N . ASN A 1 204 ? 10.609 -0.390 7.386 1.00 97.19 204 ASN A N 1
ATOM 1489 C CA . ASN A 1 204 ? 12.054 -0.540 7.210 1.00 97.19 204 ASN A CA 1
ATOM 1490 C C . ASN A 1 204 ? 12.480 -1.958 7.599 1.00 97.19 204 ASN A C 1
ATOM 1492 O O . ASN A 1 204 ? 13.244 -2.600 6.881 1.00 97.19 204 ASN A O 1
ATOM 1496 N N . GLN A 1 205 ? 11.921 -2.478 8.694 1.00 97.62 205 GLN A N 1
ATOM 1497 C CA . GLN A 1 205 ? 12.106 -3.871 9.098 1.00 97.62 205 GLN A CA 1
ATOM 1498 C C . GLN A 1 205 ? 11.502 -4.831 8.067 1.00 97.62 205 GLN A C 1
ATOM 1500 O O . GLN A 1 205 ? 12.131 -5.828 7.732 1.00 97.62 205 GLN A O 1
ATOM 1505 N N . PHE A 1 206 ? 10.345 -4.498 7.484 1.00 97.88 206 PHE A N 1
ATOM 1506 C CA . PHE A 1 206 ? 9.788 -5.245 6.352 1.00 97.88 206 PHE A CA 1
ATOM 1507 C C . PHE A 1 206 ? 10.745 -5.285 5.152 1.00 97.88 206 PHE A C 1
ATOM 1509 O O . PHE A 1 206 ? 11.008 -6.361 4.615 1.00 97.88 206 PHE A O 1
ATOM 1516 N N . GLN A 1 207 ? 11.296 -4.135 4.753 1.00 97.25 207 GLN A N 1
ATOM 1517 C CA . GLN A 1 207 ? 12.269 -4.055 3.662 1.00 97.25 207 GLN A CA 1
ATOM 1518 C C . GLN A 1 207 ? 13.518 -4.903 3.949 1.00 97.25 207 GLN A C 1
ATOM 1520 O O . GLN A 1 207 ? 13.985 -5.619 3.066 1.00 97.25 207 GLN A O 1
ATOM 1525 N N . ALA A 1 208 ? 14.034 -4.860 5.181 1.00 96.81 208 ALA A N 1
ATOM 1526 C CA . ALA A 1 208 ? 15.192 -5.648 5.602 1.00 96.81 208 ALA A CA 1
ATOM 1527 C C . ALA A 1 208 ? 14.902 -7.161 5.679 1.00 96.81 208 ALA A C 1
ATOM 1529 O O . ALA A 1 208 ? 15.784 -7.962 5.364 1.00 96.81 208 ALA A O 1
ATOM 1530 N N . ALA A 1 209 ? 13.673 -7.541 6.051 1.00 97.44 209 ALA A N 1
ATOM 1531 C CA . ALA A 1 209 ? 13.203 -8.926 6.148 1.00 97.44 209 ALA A CA 1
ATOM 1532 C C . ALA A 1 209 ? 13.072 -9.631 4.783 1.00 97.44 209 ALA A C 1
ATOM 1534 O O . ALA A 1 209 ? 13.027 -10.860 4.716 1.00 97.44 209 ALA A O 1
ATOM 1535 N N . GLY A 1 210 ? 12.980 -8.858 3.697 1.00 95.94 210 GLY A N 1
ATOM 1536 C CA . GLY A 1 210 ? 12.842 -9.344 2.320 1.00 95.94 210 GLY A CA 1
ATOM 1537 C C . GLY A 1 210 ? 12.083 -8.376 1.407 1.00 95.94 210 GLY A C 1
ATOM 1538 O O . GLY A 1 210 ? 12.316 -8.357 0.196 1.00 95.94 210 GLY A O 1
ATOM 1539 N N . GLY A 1 211 ? 11.214 -7.544 1.987 1.00 96.75 211 GLY A N 1
ATOM 1540 C CA . GLY A 1 211 ? 10.517 -6.462 1.297 1.00 96.75 211 GLY A CA 1
ATOM 1541 C C . GLY A 1 211 ? 9.613 -6.904 0.135 1.00 96.75 211 GLY A C 1
ATOM 1542 O O . GLY A 1 211 ? 9.242 -8.078 0.025 1.00 96.75 211 GLY A O 1
ATOM 1543 N N . PRO A 1 212 ? 9.255 -5.959 -0.756 1.00 97.69 212 PRO A N 1
ATOM 1544 C CA . PRO A 1 212 ? 8.434 -6.211 -1.938 1.00 97.69 212 PRO A CA 1
ATOM 1545 C C . PRO A 1 212 ? 8.977 -7.322 -2.827 1.00 97.69 212 PRO A C 1
ATOM 1547 O O . PRO A 1 212 ? 8.214 -8.191 -3.236 1.00 97.69 212 PRO A O 1
ATOM 1550 N N . GLY A 1 213 ? 10.289 -7.338 -3.080 1.00 97.62 213 GLY A N 1
ATOM 1551 C CA . GLY A 1 213 ? 10.893 -8.305 -3.996 1.00 97.62 213 GLY A CA 1
ATOM 1552 C C . GLY A 1 213 ? 10.711 -9.753 -3.545 1.00 97.62 213 GLY A C 1
ATOM 1553 O O . GLY A 1 213 ? 10.392 -10.612 -4.367 1.00 97.62 213 GLY A O 1
ATOM 1554 N N . TYR A 1 214 ? 10.826 -10.017 -2.239 1.00 98.31 214 TYR A N 1
ATOM 1555 C CA . TYR A 1 214 ? 10.520 -11.332 -1.676 1.00 98.31 214 TYR A CA 1
ATOM 1556 C C . TYR A 1 214 ? 9.038 -11.685 -1.850 1.00 98.31 214 TYR A C 1
ATOM 1558 O O . TYR A 1 214 ? 8.721 -12.751 -2.366 1.00 98.31 214 TYR A O 1
ATOM 1566 N N . VAL A 1 215 ? 8.127 -10.780 -1.475 1.00 98.44 215 VAL A N 1
ATOM 1567 C CA . VAL A 1 215 ? 6.675 -11.023 -1.563 1.00 98.44 215 VAL A CA 1
ATOM 1568 C C . VAL A 1 215 ? 6.238 -11.278 -3.008 1.00 98.44 215 VAL A C 1
ATOM 1570 O O . VAL A 1 215 ? 5.513 -12.234 -3.269 1.00 98.44 215 VAL A O 1
ATOM 1573 N N . ILE A 1 216 ? 6.708 -10.468 -3.960 1.00 98.56 216 ILE A N 1
ATOM 1574 C CA . ILE A 1 216 ? 6.409 -10.640 -5.388 1.00 98.56 216 ILE A CA 1
ATOM 1575 C C . ILE A 1 216 ? 6.939 -11.991 -5.882 1.00 98.56 216 ILE A C 1
ATOM 1577 O O . ILE A 1 216 ? 6.243 -12.666 -6.636 1.00 98.56 216 ILE A O 1
ATOM 1581 N N . ARG A 1 217 ? 8.129 -12.422 -5.435 1.00 98.38 217 ARG A N 1
ATOM 1582 C CA . ARG A 1 217 ? 8.684 -13.738 -5.787 1.00 98.38 217 ARG A CA 1
ATOM 1583 C C . ARG A 1 217 ? 7.789 -14.874 -5.306 1.00 98.38 217 ARG A C 1
ATOM 1585 O O . ARG A 1 217 ? 7.407 -15.705 -6.121 1.00 98.38 217 ARG A O 1
ATOM 1592 N N . GLU A 1 218 ? 7.436 -14.883 -4.021 1.00 98.62 218 GLU A N 1
ATOM 1593 C CA . GLU A 1 218 ? 6.608 -15.938 -3.423 1.00 98.62 218 GLU A CA 1
ATOM 1594 C C . GLU A 1 218 ? 5.247 -16.055 -4.117 1.00 98.62 218 GLU A C 1
ATOM 1596 O O . GLU A 1 218 ? 4.795 -17.155 -4.429 1.00 98.62 218 GLU A O 1
ATOM 1601 N N . LEU A 1 219 ? 4.605 -14.920 -4.406 1.00 98.69 219 LEU A N 1
ATOM 1602 C CA . LEU A 1 219 ? 3.304 -14.912 -5.069 1.00 98.69 219 LEU A CA 1
ATOM 1603 C C . LEU A 1 219 ? 3.402 -15.318 -6.551 1.00 98.69 219 LEU A C 1
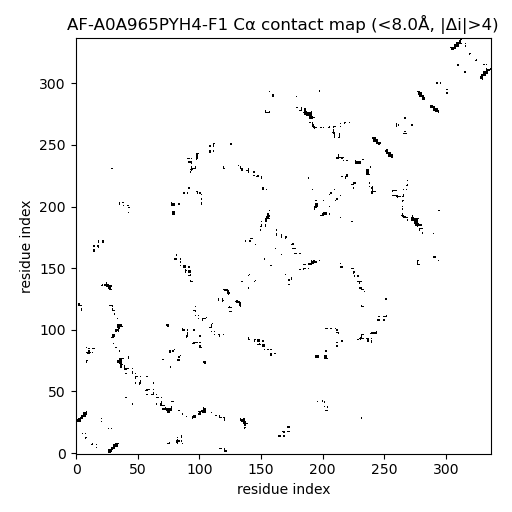ATOM 1605 O O . LEU A 1 219 ? 2.525 -16.028 -7.040 1.00 98.69 219 LEU A O 1
ATOM 1609 N N . LEU A 1 220 ? 4.459 -14.912 -7.266 1.00 98.31 220 LEU A N 1
ATOM 1610 C CA . LEU A 1 220 ? 4.713 -15.359 -8.642 1.00 98.31 220 LEU A CA 1
ATOM 1611 C C . LEU A 1 220 ? 4.966 -16.867 -8.711 1.00 98.31 220 LEU A C 1
ATOM 1613 O O . LEU A 1 220 ? 4.398 -17.541 -9.565 1.00 98.31 220 LEU A O 1
ATOM 1617 N N . ASP A 1 221 ? 5.807 -17.395 -7.823 1.00 98.19 221 ASP A N 1
ATOM 1618 C CA . ASP A 1 221 ? 6.181 -18.813 -7.820 1.00 98.19 221 ASP A CA 1
ATOM 1619 C C . ASP A 1 221 ? 5.010 -19.716 -7.410 1.00 98.19 221 ASP A C 1
ATOM 1621 O O . ASP A 1 221 ? 4.907 -20.845 -7.887 1.00 98.19 221 ASP A O 1
ATOM 1625 N N . ALA A 1 222 ? 4.080 -19.196 -6.606 1.00 98.19 222 ALA A N 1
ATOM 1626 C CA . ALA A 1 222 ? 2.808 -19.847 -6.300 1.00 98.19 222 ALA A CA 1
ATOM 1627 C C . ALA A 1 222 ? 1.748 -19.726 -7.412 1.00 98.19 222 ALA A C 1
ATOM 1629 O O . ALA A 1 222 ? 0.664 -20.290 -7.274 1.00 98.19 222 ALA A O 1
ATOM 1630 N N . GLY A 1 223 ? 2.014 -18.975 -8.486 1.00 98.06 223 GLY A N 1
ATOM 1631 C CA . GLY A 1 223 ? 1.040 -18.717 -9.551 1.00 98.06 223 GLY A CA 1
ATOM 1632 C C . GLY A 1 223 ? -0.112 -17.790 -9.144 1.00 98.06 223 GLY A C 1
ATOM 1633 O O . GLY A 1 223 ? -1.152 -17.791 -9.796 1.00 98.06 223 GLY A O 1
ATOM 1634 N N . LEU A 1 224 ? 0.058 -17.005 -8.074 1.00 98.31 224 LEU A N 1
ATOM 1635 C CA . LEU A 1 224 ? -0.936 -16.045 -7.576 1.00 98.31 224 LEU A CA 1
ATOM 1636 C C . LEU A 1 224 ? -0.832 -14.669 -8.245 1.00 98.31 224 LEU A C 1
ATOM 1638 O O . LEU A 1 224 ? -1.758 -13.870 -8.140 1.00 98.31 224 LEU A O 1
ATOM 1642 N N . LEU A 1 225 ? 0.284 -14.384 -8.923 1.00 98.56 225 LEU A N 1
ATOM 1643 C CA . LEU A 1 225 ? 0.455 -13.193 -9.755 1.00 98.56 225 LEU A CA 1
ATOM 1644 C C . LEU A 1 225 ? 0.597 -13.576 -11.227 1.00 98.56 225 LEU A C 1
ATOM 1646 O O . LEU A 1 225 ? 1.284 -14.536 -11.581 1.00 98.56 225 LEU A O 1
ATOM 1650 N N . HIS A 1 226 ? 0.014 -12.758 -12.095 1.00 98.31 226 HIS A N 1
ATOM 1651 C CA . HIS A 1 226 ? 0.213 -12.803 -13.534 1.00 98.31 226 HIS A CA 1
ATOM 1652 C C . HIS A 1 226 ? 1.643 -12.371 -13.878 1.00 98.31 226 HIS A C 1
ATOM 165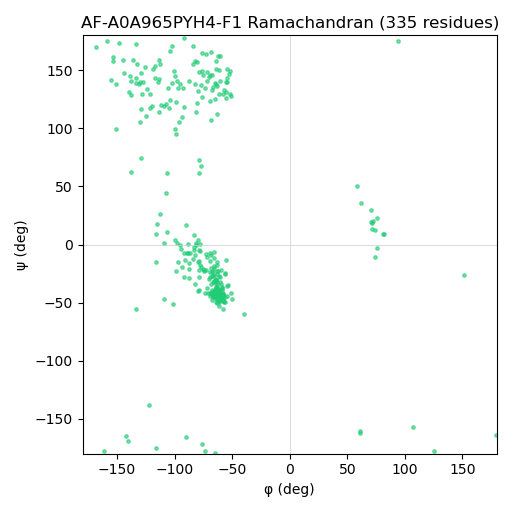4 O O . HIS A 1 226 ? 1.996 -11.194 -13.773 1.00 98.31 226 HIS A O 1
ATOM 1660 N N . ALA A 1 227 ? 2.478 -13.330 -14.279 1.00 96.69 227 ALA A N 1
ATOM 1661 C CA . ALA A 1 227 ? 3.872 -13.090 -14.660 1.00 96.69 227 ALA A CA 1
ATOM 1662 C C . ALA A 1 227 ? 4.021 -12.418 -16.038 1.00 96.69 227 ALA A C 1
ATOM 1664 O O . ALA A 1 227 ? 5.057 -11.820 -16.328 1.00 96.69 227 ALA A O 1
ATOM 1665 N N . ASP A 1 228 ? 2.996 -12.536 -16.881 1.00 94.38 228 ASP A N 1
ATOM 1666 C CA . ASP A 1 228 ? 2.936 -12.133 -18.288 1.00 94.38 228 ASP A CA 1
ATOM 1667 C C . ASP A 1 228 ? 2.435 -10.692 -18.503 1.00 94.38 228 ASP A C 1
ATOM 1669 O O . ASP A 1 228 ? 2.074 -10.312 -19.619 1.00 94.38 228 ASP A O 1
ATOM 1673 N N . VAL A 1 229 ? 2.435 -9.873 -17.448 1.00 96.81 229 VAL A N 1
ATOM 1674 C CA . VAL A 1 229 ? 2.164 -8.433 -17.540 1.00 96.81 229 VAL A CA 1
ATOM 1675 C C . VAL A 1 229 ? 3.364 -7.684 -18.120 1.00 96.81 229 VAL A C 1
ATOM 1677 O O . VAL A 1 229 ? 4.527 -8.022 -17.868 1.00 96.81 229 VAL A O 1
ATOM 1680 N N . LEU A 1 230 ? 3.089 -6.624 -18.880 1.00 96.56 230 LEU A N 1
ATOM 1681 C CA . LEU A 1 230 ? 4.130 -5.672 -19.254 1.00 96.56 230 LEU A CA 1
ATOM 1682 C C . LEU A 1 230 ? 4.534 -4.847 -18.030 1.00 96.56 230 LEU A C 1
ATOM 1684 O O . LEU A 1 230 ? 3.716 -4.544 -17.168 1.00 96.56 230 LEU A O 1
ATOM 1688 N N . THR A 1 231 ? 5.797 -4.439 -17.977 1.00 97.00 231 THR A N 1
ATOM 1689 C CA . THR A 1 231 ? 6.302 -3.524 -16.949 1.00 97.00 231 THR A CA 1
ATOM 1690 C C . THR A 1 231 ? 7.137 -2.434 -17.605 1.00 97.00 231 THR A C 1
ATOM 1692 O O . THR A 1 231 ? 7.452 -2.498 -18.797 1.00 97.00 231 THR A O 1
ATOM 1695 N N . VAL A 1 232 ? 7.554 -1.435 -16.828 1.00 95.94 232 VAL A N 1
ATOM 1696 C CA . VAL A 1 232 ? 8.498 -0.412 -17.306 1.00 95.94 232 VAL A CA 1
ATOM 1697 C C . VAL A 1 232 ? 9.889 -0.994 -17.614 1.00 95.94 232 VAL A C 1
ATOM 1699 O O . VAL A 1 232 ? 10.750 -0.291 -18.136 1.00 95.94 232 VAL A O 1
ATOM 1702 N N . ARG A 1 233 ? 10.134 -2.283 -17.312 1.00 86.31 233 ARG A N 1
ATOM 1703 C CA . ARG A 1 233 ? 11.385 -3.000 -17.593 1.00 86.31 233 ARG A CA 1
ATOM 1704 C C . ARG A 1 233 ? 11.164 -4.165 -18.575 1.00 86.31 233 ARG A C 1
ATOM 1706 O O . ARG A 1 233 ? 10.216 -4.928 -18.426 1.00 86.31 233 ARG A O 1
ATOM 1713 N N . PRO A 1 234 ? 12.111 -4.436 -19.493 1.00 81.62 234 PRO A N 1
ATOM 1714 C CA . PRO A 1 234 ? 11.998 -5.561 -20.434 1.00 81.62 234 PRO A CA 1
ATOM 1715 C C . PRO A 1 234 ? 11.976 -6.962 -19.790 1.00 81.62 234 PRO A C 1
ATOM 1717 O O . PRO A 1 234 ? 11.620 -7.931 -20.448 1.00 81.62 234 PRO A O 1
ATOM 1720 N N . GLY A 1 235 ? 12.356 -7.093 -18.512 1.00 82.69 235 GLY A N 1
ATOM 1721 C CA . GLY A 1 235 ? 12.380 -8.366 -17.774 1.00 82.69 235 GLY A CA 1
ATOM 1722 C C . GLY A 1 235 ? 11.038 -8.799 -17.170 1.00 82.69 235 GLY A C 1
ATOM 1723 O O . GLY A 1 235 ? 11.016 -9.741 -16.377 1.00 82.69 235 GLY A O 1
ATOM 1724 N N . GLY A 1 236 ? 9.945 -8.097 -17.492 1.00 92.88 236 GLY A N 1
ATOM 1725 C CA . GLY A 1 236 ? 8.614 -8.375 -16.953 1.00 92.88 236 GLY A CA 1
ATOM 1726 C C . GLY A 1 236 ? 8.555 -8.230 -15.432 1.00 92.88 236 GLY A C 1
ATOM 1727 O O . GLY A 1 236 ? 9.413 -7.589 -14.815 1.00 92.88 236 GLY A O 1
ATOM 1728 N N . LEU A 1 237 ? 7.543 -8.836 -14.812 1.00 96.50 237 LEU A N 1
ATOM 1729 C CA . LEU A 1 237 ? 7.352 -8.735 -13.364 1.00 96.50 237 LEU A CA 1
ATOM 1730 C C . LEU A 1 237 ? 8.429 -9.487 -12.567 1.00 96.50 237 LEU A C 1
ATOM 1732 O O . LEU A 1 237 ? 8.754 -9.100 -11.449 1.00 96.50 237 LEU A O 1
ATOM 1736 N N . ARG A 1 238 ? 9.082 -10.497 -13.161 1.00 96.19 238 ARG A N 1
ATOM 1737 C CA . ARG A 1 238 ? 10.195 -11.212 -12.516 1.00 96.19 238 ARG A CA 1
ATOM 1738 C C . ARG A 1 238 ? 11.382 -10.293 -12.205 1.00 96.19 238 ARG A C 1
ATOM 1740 O O . ARG A 1 238 ? 12.090 -10.527 -11.237 1.00 96.19 238 ARG A O 1
ATOM 1747 N N . ALA A 1 239 ? 11.584 -9.207 -12.954 1.00 95.50 239 ALA A N 1
ATOM 1748 C CA . ALA A 1 239 ? 12.612 -8.220 -12.615 1.00 95.50 239 ALA A CA 1
ATOM 1749 C C . ALA A 1 239 ? 12.387 -7.573 -11.231 1.00 95.50 239 ALA A C 1
ATOM 1751 O O . ALA A 1 239 ? 13.357 -7.191 -10.578 1.00 95.50 239 ALA A O 1
ATOM 1752 N N . PHE A 1 240 ? 11.133 -7.497 -10.772 1.00 97.44 240 PHE A N 1
ATOM 1753 C CA . PHE A 1 240 ? 10.728 -6.920 -9.486 1.00 97.44 240 PHE A CA 1
ATOM 1754 C C . PHE A 1 240 ? 10.965 -7.854 -8.298 1.00 97.44 240 PHE A C 1
ATOM 1756 O O . PHE A 1 240 ? 10.829 -7.425 -7.161 1.00 97.44 240 PHE A O 1
ATOM 1763 N N . THR A 1 241 ? 11.409 -9.096 -8.528 1.00 97.19 241 THR A N 1
ATOM 1764 C CA . THR A 1 241 ? 11.847 -9.997 -7.447 1.00 97.19 241 THR A CA 1
ATOM 1765 C C . THR A 1 241 ? 13.290 -9.752 -7.012 1.00 97.19 241 THR A C 1
ATOM 1767 O O . THR A 1 241 ? 13.780 -10.405 -6.091 1.00 97.19 241 THR A O 1
ATOM 1770 N N . ARG A 1 242 ? 14.006 -8.850 -7.693 1.00 95.75 242 ARG A N 1
ATOM 1771 C CA . ARG A 1 242 ? 15.428 -8.587 -7.462 1.00 95.75 242 ARG A CA 1
ATOM 1772 C C . ARG A 1 242 ? 15.648 -7.339 -6.623 1.00 95.75 242 ARG A C 1
ATOM 1774 O O . ARG A 1 242 ? 14.907 -6.366 -6.711 1.00 95.75 242 ARG A O 1
ATOM 1781 N N . ILE A 1 243 ? 16.732 -7.350 -5.856 1.00 95.38 243 ILE A N 1
ATOM 1782 C CA . ILE A 1 243 ? 17.099 -6.276 -4.936 1.00 95.38 243 ILE A CA 1
ATOM 1783 C C . ILE A 1 243 ? 18.158 -5.381 -5.599 1.00 95.38 243 ILE A C 1
ATOM 1785 O O . ILE A 1 243 ? 19.225 -5.894 -5.973 1.00 95.38 243 ILE A O 1
ATOM 1789 N N . PRO A 1 244 ? 17.905 -4.065 -5.738 1.00 95.88 244 PRO A N 1
ATOM 1790 C CA . PRO A 1 244 ? 18.893 -3.136 -6.259 1.00 95.88 244 PRO A CA 1
ATOM 1791 C C . PRO A 1 244 ? 20.029 -2.930 -5.257 1.00 95.88 244 PRO A C 1
ATOM 1793 O O . PRO A 1 244 ? 19.829 -2.879 -4.043 1.00 95.88 244 PRO A O 1
ATOM 1796 N N . HIS A 1 245 ? 21.230 -2.771 -5.784 1.00 94.56 245 HIS A N 1
ATOM 1797 C CA . HIS A 1 245 ? 22.401 -2.294 -5.065 1.00 94.56 245 HIS A CA 1
ATOM 1798 C C . HIS A 1 245 ? 23.240 -1.445 -6.016 1.00 94.56 245 HIS A C 1
ATOM 1800 O O . HIS A 1 245 ? 23.112 -1.563 -7.232 1.00 94.56 245 HIS A O 1
ATOM 1806 N N . ALA A 1 246 ? 24.080 -0.583 -5.457 1.00 92.06 246 ALA A N 1
ATOM 1807 C CA . ALA A 1 246 ? 25.060 0.173 -6.218 1.00 92.06 246 ALA A CA 1
ATOM 1808 C C . ALA A 1 246 ? 26.459 -0.283 -5.802 1.00 92.06 246 ALA A C 1
ATOM 1810 O O . ALA A 1 246 ? 26.693 -0.541 -4.617 1.00 92.06 246 ALA A O 1
ATOM 1811 N N . ASP A 1 247 ? 27.367 -0.410 -6.765 1.00 86.50 247 ASP A N 1
ATOM 1812 C CA . ASP A 1 247 ? 28.782 -0.627 -6.468 1.00 86.50 247 ASP A CA 1
ATOM 1813 C C . ASP A 1 247 ? 29.457 0.655 -5.940 1.00 86.50 247 ASP A C 1
ATOM 1815 O O . ASP A 1 247 ? 28.824 1.698 -5.752 1.00 86.50 247 ASP A O 1
ATOM 1819 N N . ALA A 1 248 ? 30.765 0.586 -5.677 1.00 82.88 248 ALA A N 1
ATOM 1820 C CA . ALA A 1 248 ? 31.532 1.720 -5.160 1.00 82.88 248 ALA A CA 1
ATOM 1821 C C . ALA A 1 248 ? 31.584 2.919 -6.130 1.00 82.88 248 ALA A C 1
ATOM 1823 O O . ALA A 1 248 ? 31.909 4.029 -5.711 1.00 82.88 248 ALA A O 1
ATOM 1824 N N . GLN A 1 249 ? 31.275 2.707 -7.411 1.00 82.56 249 GLN A N 1
ATOM 1825 C CA . GLN A 1 249 ? 31.224 3.723 -8.458 1.00 82.56 249 GLN A CA 1
ATOM 1826 C C . GLN A 1 249 ? 29.799 4.262 -8.666 1.00 82.56 249 GLN A C 1
ATOM 1828 O O . GLN A 1 249 ? 29.598 5.160 -9.483 1.00 82.56 249 GLN A O 1
ATOM 1833 N N . GLY A 1 250 ? 28.818 3.754 -7.913 1.00 83.81 250 GLY A N 1
ATOM 1834 C CA . GLY A 1 250 ? 27.419 4.154 -8.007 1.00 83.81 250 GLY A CA 1
ATOM 1835 C C . GLY A 1 250 ? 26.652 3.468 -9.137 1.00 83.81 250 GLY A C 1
ATOM 1836 O O . GLY A 1 250 ? 25.515 3.858 -9.389 1.00 83.81 250 GLY A O 1
ATOM 1837 N N . VAL A 1 251 ? 27.237 2.466 -9.802 1.00 88.81 251 VAL A N 1
ATOM 1838 C CA . VAL A 1 251 ? 26.580 1.742 -10.896 1.00 88.81 251 VAL A CA 1
ATOM 1839 C C . VAL A 1 251 ? 25.558 0.775 -10.314 1.00 88.81 251 VAL A C 1
ATOM 1841 O O . VAL A 1 251 ? 25.882 -0.034 -9.440 1.00 88.81 251 VAL A O 1
ATOM 1844 N N . LEU A 1 252 ? 24.317 0.852 -10.797 1.00 94.44 252 LEU A N 1
ATOM 1845 C CA . LEU A 1 252 ? 23.241 -0.015 -10.339 1.00 94.44 252 LEU A CA 1
ATOM 1846 C C . LEU A 1 252 ? 23.380 -1.438 -10.873 1.00 94.44 252 LEU A C 1
ATOM 1848 O O . LEU A 1 252 ? 23.544 -1.686 -12.068 1.00 94.44 252 LEU A O 1
ATOM 1852 N N . ALA A 1 253 ? 23.188 -2.386 -9.967 1.00 93.38 253 ALA A N 1
ATOM 1853 C CA . ALA A 1 253 ? 23.035 -3.794 -10.263 1.00 93.38 253 ALA A CA 1
ATOM 1854 C C . ALA A 1 253 ? 21.884 -4.390 -9.444 1.00 93.38 253 ALA A C 1
ATOM 1856 O O . ALA A 1 253 ? 21.479 -3.880 -8.398 1.00 93.38 253 ALA A O 1
ATOM 1857 N N . TRP A 1 254 ? 21.352 -5.515 -9.917 1.00 94.50 254 TRP A N 1
ATOM 1858 C CA . TRP A 1 254 ? 20.259 -6.231 -9.266 1.00 94.50 254 TRP A CA 1
ATOM 1859 C C . TRP A 1 254 ? 20.707 -7.644 -8.941 1.00 94.50 254 TRP A C 1
ATOM 1861 O O . TRP A 1 254 ? 21.216 -8.354 -9.807 1.00 94.50 254 TRP A O 1
ATOM 1871 N N . ARG A 1 255 ? 20.499 -8.051 -7.691 1.00 94.81 255 ARG A N 1
ATOM 1872 C CA . ARG A 1 255 ? 20.762 -9.414 -7.220 1.00 94.81 255 ARG A CA 1
ATOM 1873 C C . ARG A 1 255 ? 19.458 -10.113 -6.869 1.00 94.81 255 ARG A C 1
ATOM 1875 O O . ARG A 1 255 ? 18.476 -9.452 -6.537 1.00 94.81 255 ARG A O 1
ATOM 1882 N N . GLU A 1 256 ? 19.452 -11.436 -6.922 1.00 94.69 256 GLU A N 1
ATOM 1883 C CA . GLU A 1 256 ? 18.290 -12.218 -6.497 1.00 94.69 256 GLU A CA 1
ATOM 1884 C C . GLU A 1 256 ? 17.975 -11.966 -5.015 1.00 94.69 256 GLU A C 1
ATOM 1886 O O . GLU A 1 256 ? 18.884 -11.830 -4.187 1.00 94.69 256 GLU A O 1
ATOM 1891 N N . ALA A 1 257 ? 16.686 -11.876 -4.680 1.00 92.44 257 ALA A N 1
ATOM 1892 C CA . ALA A 1 257 ? 16.261 -11.835 -3.287 1.00 92.44 257 ALA A CA 1
ATOM 1893 C C . ALA A 1 257 ? 16.576 -13.179 -2.611 1.00 92.44 257 ALA A C 1
ATOM 1895 O O . ALA A 1 257 ? 16.306 -14.241 -3.173 1.00 92.44 257 ALA A O 1
ATOM 1896 N N . GLY A 1 258 ? 17.130 -13.131 -1.398 1.00 93.25 258 GLY A N 1
ATOM 1897 C CA . GLY A 1 258 ? 17.373 -14.321 -0.580 1.00 93.25 258 GLY A CA 1
ATOM 1898 C C . GLY A 1 258 ? 16.098 -14.872 0.066 1.00 93.25 258 GLY A C 1
ATOM 1899 O O . GLY A 1 258 ? 14.986 -14.423 -0.225 1.00 93.25 258 GLY A O 1
ATOM 1900 N N . ALA A 1 259 ? 16.259 -15.844 0.965 1.00 95.94 259 ALA A N 1
ATOM 1901 C CA . ALA A 1 259 ? 15.196 -16.230 1.893 1.00 95.94 259 ALA A CA 1
ATOM 1902 C C . ALA A 1 259 ? 14.829 -15.052 2.816 1.00 95.94 259 ALA A C 1
ATOM 1904 O O . ALA A 1 259 ? 15.612 -14.107 2.951 1.00 95.94 259 ALA A O 1
ATOM 1905 N N . SER A 1 260 ? 13.655 -15.108 3.451 1.00 97.25 260 SER A N 1
ATOM 1906 C CA . SER A 1 260 ? 13.305 -14.096 4.443 1.00 97.25 260 SER A CA 1
ATOM 1907 C C . SER A 1 260 ? 14.283 -14.174 5.611 1.00 97.25 260 SER A C 1
ATOM 1909 O O . SER A 1 260 ? 14.629 -15.263 6.068 1.00 97.25 260 SER A O 1
ATOM 1911 N N . SER A 1 261 ? 14.737 -13.016 6.079 1.00 97.12 261 SER A N 1
ATOM 1912 C CA . SER A 1 261 ? 15.607 -12.915 7.251 1.00 97.12 261 SER A CA 1
ATOM 1913 C C . SER A 1 261 ? 14.827 -12.798 8.565 1.00 97.12 261 SER A C 1
ATOM 1915 O O . SER A 1 261 ? 15.445 -12.875 9.624 1.00 97.12 261 SER A O 1
ATOM 1917 N N . ASP A 1 262 ? 13.497 -12.648 8.513 1.00 97.75 262 ASP A N 1
ATOM 1918 C CA . ASP A 1 262 ? 12.630 -12.546 9.690 1.00 97.75 262 ASP A CA 1
ATOM 1919 C C . ASP A 1 262 ? 11.213 -13.086 9.397 1.00 97.75 262 ASP A C 1
ATOM 1921 O O . ASP A 1 262 ? 10.354 -12.391 8.839 1.00 97.75 262 ASP A O 1
ATOM 1925 N N . LEU A 1 263 ? 10.965 -14.333 9.818 1.00 97.69 263 LEU A N 1
ATOM 1926 C CA . LEU A 1 263 ? 9.687 -15.037 9.644 1.00 97.69 263 LEU A CA 1
ATOM 1927 C C . LEU A 1 263 ? 8.564 -14.517 10.557 1.00 97.69 263 LEU A C 1
ATOM 1929 O O . LEU A 1 263 ? 7.408 -14.910 10.377 1.00 97.69 263 LEU A O 1
ATOM 1933 N N . ASP A 1 264 ? 8.853 -13.630 11.510 1.00 96.56 264 ASP A N 1
ATOM 1934 C CA . ASP A 1 264 ? 7.818 -12.925 12.273 1.00 96.56 264 ASP A CA 1
ATOM 1935 C C . ASP A 1 264 ? 7.307 -11.681 11.530 1.00 96.56 264 ASP A C 1
ATOM 1937 O O . ASP A 1 264 ? 6.236 -11.161 11.862 1.00 96.56 264 ASP A O 1
ATOM 1941 N N . VAL A 1 265 ? 8.007 -11.257 10.470 1.00 97.19 265 VAL A N 1
ATOM 1942 C CA . VAL A 1 265 ? 7.641 -10.105 9.633 1.00 97.19 265 VAL A CA 1
ATOM 1943 C C . VAL A 1 265 ? 7.163 -10.524 8.247 1.00 97.19 265 VAL A C 1
ATOM 1945 O O . VAL A 1 265 ? 6.130 -10.016 7.802 1.00 97.19 265 VAL A O 1
ATOM 1948 N N . VAL A 1 266 ? 7.873 -11.431 7.567 1.00 98.00 266 VAL A N 1
ATOM 1949 C CA . VAL A 1 266 ? 7.544 -11.906 6.211 1.00 98.00 266 VAL A CA 1
ATOM 1950 C C . VAL A 1 266 ? 7.735 -13.413 6.124 1.00 98.00 266 VAL A C 1
ATOM 1952 O O . VAL A 1 266 ? 8.795 -13.926 6.455 1.00 98.00 266 VAL A O 1
ATOM 1955 N N . ARG A 1 267 ? 6.728 -14.134 5.637 1.00 97.88 267 ARG A N 1
ATOM 1956 C CA . ARG A 1 267 ? 6.759 -15.595 5.519 1.00 97.88 267 ARG A CA 1
ATOM 1957 C C . ARG A 1 267 ? 6.673 -16.067 4.071 1.00 97.88 267 ARG A C 1
ATOM 1959 O O . ARG A 1 267 ? 6.127 -15.348 3.232 1.00 97.88 267 ARG A O 1
ATOM 1966 N N . PRO A 1 268 ? 7.210 -17.261 3.760 1.00 98.06 268 PRO A N 1
ATOM 1967 C CA . PRO A 1 268 ? 6.967 -17.903 2.476 1.00 98.06 268 PRO A CA 1
ATOM 1968 C C . PRO A 1 268 ? 5.490 -18.268 2.304 1.00 98.06 268 PRO A C 1
ATOM 1970 O O . PRO A 1 268 ? 4.759 -18.463 3.278 1.00 98.06 268 PRO A O 1
ATOM 1973 N N . VAL A 1 269 ? 5.067 -18.433 1.052 1.00 97.69 269 VAL A N 1
ATOM 1974 C CA . VAL A 1 269 ? 3.682 -18.807 0.707 1.00 97.69 269 VAL A CA 1
ATOM 1975 C C . VAL A 1 269 ? 3.273 -20.186 1.240 1.00 97.69 269 VAL A C 1
ATOM 1977 O O . VAL A 1 269 ? 2.091 -20.445 1.445 1.00 97.69 269 VAL A O 1
ATOM 1980 N N . THR A 1 270 ? 4.244 -21.062 1.509 1.00 97.56 270 THR A N 1
ATOM 1981 C CA . THR A 1 270 ? 4.028 -22.405 2.067 1.00 97.56 270 THR A CA 1
ATOM 1982 C C . THR A 1 270 ? 3.700 -22.403 3.559 1.00 97.56 270 THR A C 1
ATOM 1984 O O . THR A 1 270 ? 3.146 -23.379 4.055 1.00 97.56 270 THR A O 1
ATOM 1987 N N . GLU A 1 271 ? 4.041 -21.333 4.282 1.00 97.69 271 GLU A N 1
ATOM 1988 C CA . GLU A 1 271 ? 3.762 -21.186 5.715 1.00 97.69 271 GLU A CA 1
ATOM 1989 C C . GLU A 1 271 ? 3.272 -19.759 6.026 1.00 97.69 271 GLU A C 1
ATOM 1991 O O . GLU A 1 271 ? 3.930 -19.003 6.743 1.00 97.69 271 GLU A O 1
ATOM 1996 N N . PRO A 1 272 ? 2.127 -19.333 5.467 1.00 97.38 272 PRO A N 1
ATOM 1997 C CA . PRO A 1 272 ? 1.663 -17.962 5.614 1.00 97.38 272 PRO A CA 1
ATOM 1998 C C . PRO A 1 272 ? 1.142 -17.695 7.034 1.00 97.38 272 PRO A C 1
ATOM 2000 O O . PRO A 1 272 ? 0.801 -18.610 7.783 1.00 97.38 272 PRO A O 1
ATOM 2003 N N . PHE A 1 273 ? 1.002 -16.422 7.412 1.00 95.19 273 PHE A N 1
ATOM 2004 C CA . PHE A 1 273 ? 0.374 -16.060 8.693 1.00 95.19 273 PHE A CA 1
ATOM 2005 C C . PHE A 1 273 ? -1.121 -16.386 8.737 1.00 95.19 273 PHE A C 1
ATOM 2007 O O . PHE A 1 273 ? -1.688 -16.551 9.817 1.00 95.19 273 PHE A O 1
ATOM 2014 N N . SER A 1 274 ? -1.761 -16.403 7.571 1.00 93.75 274 SER A N 1
ATOM 2015 C CA . SER A 1 274 ? -3.162 -16.754 7.367 1.00 93.75 274 SER A CA 1
ATOM 2016 C C . SER A 1 274 ? -3.333 -17.244 5.934 1.00 93.75 274 SER A C 1
ATOM 2018 O O . SER A 1 274 ? -2.751 -16.664 5.018 1.00 93.75 274 SER A O 1
ATOM 2020 N N . ALA A 1 275 ? -4.165 -18.266 5.729 1.00 94.25 275 ALA A N 1
ATOM 2021 C CA . ALA A 1 275 ? -4.519 -18.749 4.392 1.00 94.25 275 ALA A CA 1
ATOM 2022 C C . ALA A 1 275 ? -5.396 -17.753 3.602 1.00 94.25 275 ALA A C 1
ATOM 2024 O O . ALA A 1 275 ? -5.536 -17.888 2.395 1.00 94.25 275 ALA A O 1
ATOM 2025 N N . SER A 1 276 ? -5.958 -16.746 4.281 1.00 92.06 276 SER A N 1
ATOM 2026 C CA . SER A 1 276 ? -6.758 -15.664 3.696 1.00 92.06 276 SER A CA 1
ATOM 2027 C C . SER A 1 276 ? -6.113 -14.297 3.945 1.00 92.06 276 SER A C 1
ATOM 2029 O O . SER A 1 276 ? -5.472 -14.085 4.981 1.00 92.06 276 SER A O 1
ATOM 2031 N N . GLY A 1 277 ? -6.345 -13.348 3.033 1.00 88.62 277 GLY A N 1
ATOM 2032 C CA . GLY A 1 277 ? -5.910 -11.946 3.118 1.00 88.62 277 GLY A CA 1
ATOM 2033 C C . GLY A 1 277 ? -6.623 -11.141 4.213 1.00 88.62 277 GLY A C 1
ATOM 2034 O O . GLY A 1 277 ? -6.246 -10.010 4.518 1.00 88.62 277 GLY A O 1
ATOM 2035 N N . GLY A 1 278 ? -7.661 -11.722 4.825 1.00 88.25 278 GLY A N 1
ATOM 2036 C CA . GLY A 1 278 ? -8.347 -11.148 5.976 1.00 88.25 278 GLY A CA 1
ATOM 2037 C C . GLY A 1 278 ? -9.202 -9.923 5.658 1.00 88.25 278 GLY A C 1
ATOM 2038 O O . GLY A 1 278 ? -9.543 -9.191 6.585 1.00 88.25 278 GLY A O 1
ATOM 2039 N N . LEU A 1 279 ? -9.562 -9.689 4.396 1.00 92.81 279 LEU A N 1
ATOM 2040 C CA . LEU A 1 279 ? -10.609 -8.746 4.024 1.00 92.81 279 LEU A CA 1
ATOM 2041 C C . LEU A 1 279 ? -11.912 -9.512 3.798 1.00 92.81 279 LEU A C 1
ATOM 2043 O O . LEU A 1 279 ? -11.921 -10.547 3.139 1.00 92.81 279 LEU A O 1
ATOM 2047 N N . LYS A 1 280 ? -13.018 -9.003 4.339 1.00 92.06 280 LYS A N 1
ATOM 2048 C CA . LYS A 1 280 ? -14.343 -9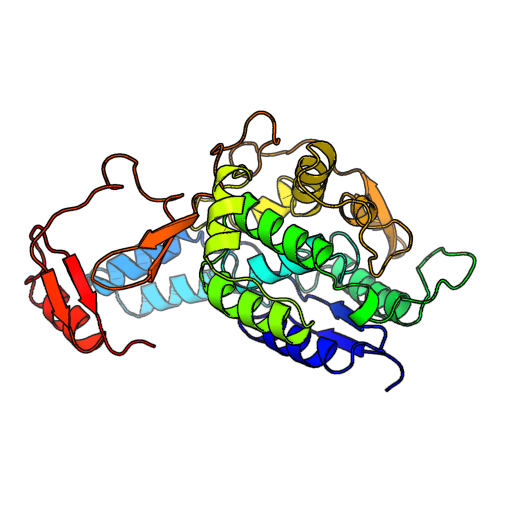.590 4.142 1.00 92.06 280 LYS A CA 1
ATOM 2049 C C . LYS A 1 280 ? -15.347 -8.529 3.741 1.00 92.06 280 LYS A C 1
ATOM 2051 O O . LYS A 1 280 ? -15.373 -7.436 4.312 1.00 92.06 280 LYS A O 1
ATOM 2056 N N . LEU A 1 281 ? -16.192 -8.885 2.783 1.00 94.88 281 LEU A N 1
ATOM 2057 C CA . LEU A 1 281 ? -17.418 -8.165 2.504 1.00 94.88 281 LEU A CA 1
ATOM 2058 C C . LEU A 1 281 ? -18.491 -8.563 3.522 1.00 94.88 281 LEU A C 1
ATOM 2060 O O . LEU A 1 281 ? -18.732 -9.745 3.761 1.00 94.88 281 LEU A O 1
ATOM 2064 N N . LEU A 1 282 ? -19.154 -7.568 4.097 1.00 95.06 282 LEU A N 1
ATOM 2065 C CA . LEU A 1 282 ? -20.342 -7.739 4.919 1.00 95.06 282 LEU A CA 1
ATOM 2066 C C . LEU A 1 282 ? -21.559 -7.283 4.117 1.00 95.06 282 LEU A C 1
ATOM 2068 O O . LEU A 1 282 ? -21.539 -6.225 3.486 1.00 95.06 282 LEU A O 1
ATOM 2072 N N . GLN A 1 283 ? -22.624 -8.079 4.154 1.00 95.44 283 GLN A N 1
ATOM 2073 C CA . GLN A 1 283 ? -23.883 -7.780 3.483 1.00 95.44 283 GLN A CA 1
ATOM 2074 C C . GLN A 1 283 ? -25.051 -8.039 4.433 1.00 95.44 283 GLN A C 1
ATOM 2076 O O . GLN A 1 283 ? -25.064 -9.028 5.166 1.00 95.44 283 GLN A O 1
ATOM 2081 N N . GLY A 1 284 ? -26.046 -7.156 4.418 1.00 95.38 284 GLY A N 1
ATOM 2082 C CA . GLY A 1 284 ? -27.261 -7.331 5.205 1.00 95.38 284 GLY A CA 1
ATOM 2083 C C . GLY A 1 284 ? -28.241 -6.178 5.040 1.00 95.38 284 GLY A C 1
ATOM 2084 O O . GLY A 1 284 ? -28.113 -5.355 4.137 1.00 95.38 284 GLY A O 1
ATOM 2085 N N . ALA A 1 285 ? -29.211 -6.090 5.951 1.00 96.06 285 ALA A N 1
ATOM 2086 C CA . ALA A 1 285 ? -30.269 -5.076 5.905 1.00 96.06 285 ALA A CA 1
ATOM 2087 C C . ALA A 1 285 ? -29.755 -3.620 5.957 1.00 96.06 285 ALA A C 1
ATOM 2089 O O . ALA A 1 285 ? -30.450 -2.714 5.511 1.00 96.06 285 ALA A O 1
ATOM 2090 N N . LEU A 1 286 ? -28.543 -3.393 6.480 1.00 93.38 286 LEU A N 1
ATOM 2091 C CA . LEU A 1 286 ? -27.897 -2.074 6.535 1.00 93.38 286 LEU A CA 1
ATOM 2092 C C . LEU A 1 286 ? -27.064 -1.742 5.282 1.00 93.38 286 LEU A C 1
ATOM 2094 O O . LEU A 1 286 ? -26.470 -0.669 5.215 1.00 93.38 286 LEU A O 1
ATOM 2098 N N . GLY A 1 287 ? -27.020 -2.640 4.295 1.00 95.06 287 GLY A N 1
ATOM 2099 C CA . GLY A 1 287 ? -26.277 -2.473 3.048 1.00 95.06 287 GLY A CA 1
ATOM 2100 C C . GLY A 1 287 ? -25.019 -3.337 2.963 1.00 95.06 287 GLY A C 1
ATOM 2101 O O . GLY A 1 287 ? -24.917 -4.388 3.603 1.00 95.06 287 GLY A O 1
ATOM 2102 N N . ARG A 1 288 ? -24.076 -2.893 2.124 1.00 95.38 288 ARG A N 1
ATOM 2103 C CA . ARG A 1 288 ? -22.765 -3.520 1.910 1.00 95.38 288 ARG A CA 1
ATOM 2104 C C . ARG A 1 288 ? -21.692 -2.731 2.655 1.00 95.38 288 ARG A C 1
ATOM 2106 O O . ARG A 1 288 ? -21.693 -1.502 2.614 1.00 95.38 288 ARG A O 1
ATOM 2113 N N . SER A 1 289 ? -20.757 -3.424 3.290 1.00 94.94 289 SER A N 1
ATOM 2114 C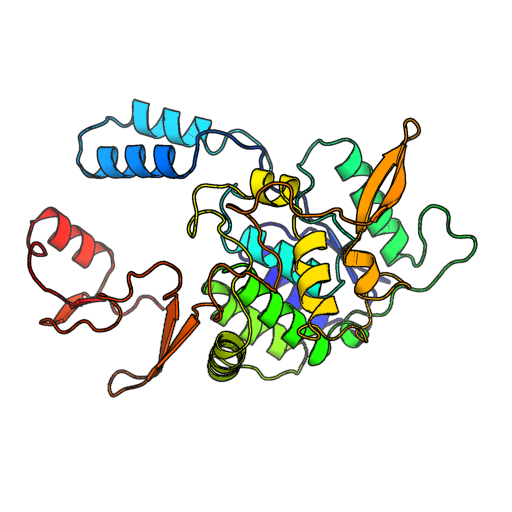 CA . SER A 1 289 ? -19.560 -2.819 3.877 1.00 94.94 289 SER A CA 1
ATOM 2115 C C . SER A 1 289 ? -18.378 -3.780 3.815 1.00 94.94 289 SER A C 1
ATOM 2117 O O . SER A 1 289 ? -18.510 -4.932 3.409 1.00 94.94 289 SER A O 1
ATOM 2119 N N . VAL A 1 290 ? -17.201 -3.294 4.187 1.00 93.38 290 VAL A N 1
ATOM 2120 C CA . VAL A 1 290 ? -15.952 -4.054 4.154 1.00 93.38 290 VAL A CA 1
ATOM 2121 C C . VAL A 1 290 ? -15.281 -3.984 5.515 1.00 93.38 290 VAL A C 1
ATOM 2123 O O . VAL A 1 290 ? -15.261 -2.934 6.158 1.00 93.38 290 VAL A O 1
ATOM 2126 N N . ILE A 1 291 ? -14.721 -5.106 5.954 1.00 91.88 291 ILE A N 1
ATOM 2127 C CA . ILE A 1 291 ? -14.007 -5.213 7.224 1.00 91.88 291 ILE A CA 1
ATOM 2128 C C . ILE A 1 291 ? -12.686 -5.947 7.025 1.00 91.88 291 ILE A C 1
ATOM 2130 O O . ILE A 1 291 ? -12.586 -6.906 6.261 1.00 91.88 291 ILE A O 1
ATOM 2134 N N . LYS A 1 292 ? -11.663 -5.502 7.751 1.00 89.81 292 LYS A N 1
ATOM 2135 C CA . LYS A 1 292 ? -10.390 -6.205 7.864 1.00 89.81 292 LYS A CA 1
ATOM 2136 C C . LYS A 1 292 ? -10.394 -7.050 9.137 1.00 89.81 292 LYS A C 1
ATOM 2138 O O . LYS A 1 292 ? -10.255 -6.518 10.234 1.00 89.81 292 LYS A O 1
ATOM 2143 N N . VAL A 1 293 ? -10.546 -8.361 8.984 1.00 87.44 293 VAL A N 1
ATOM 2144 C CA . VAL A 1 293 ? -10.559 -9.345 10.079 1.00 87.44 293 VAL A CA 1
ATOM 2145 C C . VAL A 1 293 ? -9.168 -9.876 10.430 1.00 87.44 293 VAL A C 1
ATOM 2147 O O . VAL A 1 293 ? -9.024 -10.542 11.448 1.00 87.44 293 VAL A O 1
ATOM 2150 N N . SER A 1 294 ? -8.127 -9.546 9.650 1.00 77.56 294 SER A N 1
ATOM 2151 C CA . SER A 1 294 ? -6.748 -10.032 9.870 1.00 77.56 294 SER A CA 1
ATOM 2152 C C . SER A 1 294 ? -6.186 -9.729 11.265 1.00 77.56 294 SER A C 1
ATOM 2154 O O . SER A 1 294 ? -5.264 -10.399 11.718 1.00 77.56 294 SER A O 1
ATOM 2156 N N . SER A 1 295 ? -6.715 -8.693 11.917 1.00 72.94 295 SER A N 1
ATOM 2157 C CA . SER A 1 295 ? -6.267 -8.207 13.228 1.00 72.94 295 SER A CA 1
ATOM 2158 C C . SER A 1 295 ? -7.354 -8.344 14.301 1.00 72.94 295 SER A C 1
ATOM 2160 O O . SER A 1 295 ? -7.205 -7.805 15.395 1.00 72.94 295 SER A O 1
ATOM 2162 N N . VAL A 1 296 ? -8.456 -9.037 13.987 1.00 83.06 296 VAL A N 1
ATOM 2163 C CA . VAL A 1 296 ? -9.586 -9.275 14.894 1.00 83.06 296 VAL A CA 1
ATOM 2164 C C . VAL A 1 296 ? -9.513 -10.724 15.396 1.00 83.06 296 VAL A C 1
ATOM 2166 O O . VAL A 1 296 ? -9.497 -11.634 14.562 1.00 83.06 296 VAL A O 1
ATOM 2169 N N . PRO A 1 297 ? -9.484 -10.966 16.723 1.00 84.94 297 PRO A N 1
ATOM 2170 C CA . PRO A 1 297 ? -9.528 -12.318 17.282 1.00 84.94 297 PRO A CA 1
ATOM 2171 C C . PRO A 1 297 ? -10.738 -13.108 16.773 1.00 84.94 297 PRO A C 1
ATOM 2173 O O . PRO A 1 297 ? -11.813 -12.532 16.596 1.00 84.94 297 PRO A O 1
ATOM 2176 N N . ALA A 1 298 ? -10.572 -14.412 16.541 1.00 86.38 298 ALA A N 1
ATOM 2177 C CA . ALA A 1 298 ? -11.599 -15.255 15.922 1.00 86.38 298 ALA A CA 1
ATOM 2178 C C . ALA A 1 298 ? -12.911 -15.263 16.725 1.00 86.38 298 ALA A C 1
ATOM 2180 O O . ALA A 1 298 ? -13.999 -15.197 16.157 1.00 86.38 298 ALA A O 1
ATOM 2181 N N . GLU A 1 299 ? -12.817 -15.237 18.053 1.00 90.00 299 GLU A N 1
ATOM 2182 C CA . GLU A 1 299 ? -13.958 -15.155 18.964 1.00 90.00 299 GLU A CA 1
ATOM 2183 C C . GLU A 1 299 ? -14.731 -13.826 18.878 1.00 90.00 299 GLU A C 1
ATOM 2185 O O . GLU A 1 299 ? -15.836 -13.725 19.403 1.00 90.00 299 GLU A O 1
ATOM 2190 N N . ARG A 1 300 ? -14.180 -12.811 18.198 1.00 90.25 300 ARG A N 1
ATOM 2191 C CA . ARG A 1 300 ? -14.812 -11.502 17.962 1.00 90.25 300 ARG A CA 1
ATOM 2192 C C . ARG A 1 300 ? -15.293 -11.310 16.523 1.00 90.25 300 ARG A C 1
ATOM 2194 O O . ARG A 1 300 ? -15.644 -10.195 16.145 1.00 90.25 300 ARG A O 1
ATOM 2201 N N . HIS A 1 301 ? -15.307 -12.362 15.702 1.00 90.94 301 HIS A N 1
ATOM 2202 C CA . HIS A 1 301 ? -15.822 -12.279 14.326 1.00 90.94 301 HIS A CA 1
ATOM 2203 C C . HIS A 1 301 ? -17.348 -12.166 14.278 1.00 90.94 301 HIS A C 1
ATOM 2205 O O . HIS A 1 301 ? -17.892 -11.642 13.308 1.00 90.94 301 HIS A O 1
ATOM 2211 N N . VAL A 1 302 ? -18.034 -12.602 15.337 1.00 92.94 302 VAL A N 1
ATOM 2212 C CA . VAL A 1 302 ? -19.481 -12.446 15.506 1.00 92.94 302 VAL A CA 1
ATOM 2213 C C . VAL A 1 302 ? -19.733 -11.623 16.763 1.00 92.94 302 VAL A C 1
ATOM 2215 O O . VAL A 1 302 ? -19.357 -12.025 17.860 1.00 92.94 302 VAL A O 1
ATOM 2218 N N . VAL A 1 303 ? -20.371 -10.464 16.600 1.00 93.31 303 VAL A N 1
ATOM 2219 C CA . VAL A 1 303 ? -20.726 -9.560 17.702 1.00 93.31 303 VAL A CA 1
ATOM 2220 C C . VAL A 1 303 ? -22.208 -9.226 17.607 1.00 93.31 303 VAL A C 1
ATOM 2222 O O . VAL A 1 303 ? -22.689 -8.804 16.557 1.00 93.31 303 VAL A O 1
ATOM 2225 N N . GLN A 1 304 ? -22.921 -9.380 18.721 1.00 95.50 304 GLN A N 1
ATOM 2226 C CA . GLN A 1 304 ? -24.311 -8.964 18.865 1.00 95.50 304 GLN A CA 1
ATOM 2227 C C . GLN A 1 304 ? -24.446 -8.124 20.134 1.00 95.50 304 GLN A C 1
ATOM 2229 O O . GLN A 1 304 ? -24.225 -8.618 21.233 1.00 95.50 304 GLN A O 1
ATOM 2234 N N . ALA A 1 305 ? -24.821 -6.857 19.976 1.00 96.44 305 ALA A N 1
ATOM 2235 C CA . ALA A 1 305 ? -25.056 -5.939 21.084 1.00 96.44 305 ALA A CA 1
ATOM 2236 C C . ALA A 1 305 ? -26.052 -4.836 20.674 1.00 96.44 305 ALA A C 1
ATOM 2238 O O . ALA A 1 305 ? -26.257 -4.614 19.474 1.00 96.44 305 ALA A O 1
ATOM 2239 N N . PRO A 1 306 ? -26.680 -4.129 21.635 1.00 97.31 306 PRO A N 1
ATOM 2240 C CA . PRO A 1 306 ? -27.513 -2.969 21.342 1.00 97.31 306 PRO A CA 1
ATOM 2241 C C . PRO A 1 306 ? -26.764 -1.913 20.524 1.00 97.31 306 PRO A C 1
ATOM 2243 O O . PRO A 1 306 ? -25.596 -1.617 20.776 1.00 97.31 306 PRO A O 1
ATOM 2246 N N . CYS A 1 307 ? -27.450 -1.315 19.553 1.00 96.62 307 CYS A N 1
ATOM 2247 C CA . CYS A 1 307 ? -26.888 -0.242 18.745 1.00 96.62 307 CYS A CA 1
ATOM 2248 C C . CYS A 1 307 ? -26.990 1.101 19.476 1.00 96.62 307 CYS A C 1
ATOM 2250 O O . CYS A 1 307 ? -28.032 1.433 20.048 1.00 96.62 307 CYS A O 1
ATOM 2252 N N . ARG A 1 308 ? -25.931 1.906 19.398 1.00 97.62 308 ARG A N 1
ATOM 2253 C CA . ARG A 1 308 ? -25.960 3.324 19.748 1.00 97.62 308 ARG A CA 1
ATOM 2254 C C . ARG A 1 308 ? -25.532 4.150 18.540 1.00 97.62 308 ARG A C 1
ATOM 2256 O O . ARG A 1 308 ? -24.402 4.026 18.072 1.00 97.62 308 ARG A O 1
ATOM 2263 N N . VAL A 1 309 ? -26.447 4.983 18.049 1.00 97.88 309 VAL A N 1
ATOM 2264 C CA . VAL A 1 309 ? -26.259 5.779 16.830 1.00 97.88 309 VAL A CA 1
ATOM 2265 C C . VAL A 1 309 ? -25.756 7.179 17.173 1.00 97.88 309 VAL A C 1
ATOM 2267 O O . VAL A 1 309 ? -26.241 7.806 18.114 1.00 97.88 309 VAL A O 1
ATOM 2270 N N . PHE A 1 310 ? -24.805 7.665 16.384 1.00 98.31 310 PHE A N 1
ATOM 2271 C CA . PHE A 1 310 ? -24.208 8.990 16.469 1.00 98.31 310 PHE A CA 1
ATOM 2272 C C . PHE A 1 310 ? -24.221 9.661 15.099 1.00 98.31 310 PHE A C 1
ATOM 2274 O O . PHE A 1 310 ? -23.905 9.032 14.089 1.00 98.31 310 PHE A O 1
ATOM 2281 N N . ASP A 1 311 ? -24.513 10.958 15.079 1.00 98.00 311 ASP A N 1
ATOM 2282 C CA . ASP A 1 311 ? -24.555 11.751 13.844 1.00 98.00 311 ASP A CA 1
ATOM 2283 C C . ASP A 1 311 ? -23.211 12.417 13.519 1.00 98.00 311 ASP A C 1
ATOM 2285 O O . ASP A 1 311 ? -23.056 12.995 12.446 1.00 98.00 311 ASP A O 1
ATOM 2289 N N . SER A 1 312 ? -22.236 12.336 14.429 1.00 97.56 312 SER A N 1
ATOM 2290 C CA . SER A 1 312 ? -20.887 12.862 14.235 1.00 97.56 312 SER A CA 1
ATOM 2291 C C . SER A 1 312 ? -19.846 12.114 15.068 1.00 97.56 312 SER A C 1
ATOM 2293 O O . SER A 1 312 ? -20.159 11.516 16.104 1.00 97.56 312 SER A O 1
ATOM 2295 N N . GLN A 1 313 ? -18.583 12.193 14.639 1.00 95.94 313 GLN A N 1
ATOM 2296 C CA . GLN A 1 313 ? -17.444 11.715 15.422 1.00 95.94 313 GLN A CA 1
ATOM 2297 C C . GLN A 1 313 ? -17.351 12.422 16.787 1.00 95.94 313 GLN A C 1
ATOM 2299 O O . GLN A 1 313 ? -17.068 11.773 17.794 1.00 95.94 313 GLN A O 1
ATOM 2304 N N . ASP A 1 314 ? -17.642 13.723 16.846 1.00 96.56 314 ASP A N 1
ATOM 2305 C CA . ASP A 1 314 ? -17.592 14.502 18.089 1.00 96.56 314 ASP A CA 1
ATOM 2306 C C . ASP A 1 314 ? -18.615 14.012 19.120 1.00 96.56 314 ASP A C 1
ATOM 2308 O O . ASP A 1 314 ? -18.301 13.912 20.307 1.00 96.56 314 ASP A O 1
ATOM 2312 N N . ALA A 1 315 ? -19.822 13.636 18.679 1.00 97.50 315 ALA A N 1
ATOM 2313 C CA . ALA A 1 315 ? -20.847 13.082 19.560 1.00 97.50 315 ALA A CA 1
ATOM 2314 C C . ALA A 1 315 ? -20.424 11.726 20.150 1.00 97.50 315 ALA A C 1
ATOM 2316 O O . ALA A 1 315 ? -20.641 11.474 21.338 1.00 97.50 315 ALA A O 1
ATOM 2317 N N . LEU A 1 316 ? -19.773 10.872 19.349 1.00 97.00 316 LEU A N 1
ATOM 2318 C CA . LEU A 1 316 ? -19.190 9.620 19.839 1.00 97.00 316 LEU A CA 1
ATOM 2319 C C . LEU A 1 316 ? -18.093 9.893 20.878 1.00 97.00 316 LEU A C 1
ATOM 2321 O O . LEU A 1 316 ? -18.078 9.267 21.938 1.00 97.00 316 LEU A O 1
ATOM 2325 N N . GLN A 1 317 ? -17.194 10.843 20.605 1.00 94.00 317 GLN A N 1
ATOM 2326 C CA . GLN A 1 317 ? -16.125 11.211 21.537 1.00 94.00 317 GLN A CA 1
ATOM 2327 C C . GLN A 1 317 ? -16.667 11.786 22.852 1.00 94.00 317 GLN A C 1
ATOM 2329 O O . GLN A 1 317 ? -16.131 11.474 23.915 1.00 94.00 317 GLN A O 1
ATOM 2334 N N . ALA A 1 318 ? -17.722 12.603 22.801 1.00 95.88 318 ALA A N 1
ATOM 2335 C CA . ALA A 1 318 ? -18.380 13.132 23.992 1.00 95.88 318 ALA A CA 1
ATOM 2336 C C . ALA A 1 318 ? -18.983 12.007 24.849 1.00 95.88 318 ALA A C 1
ATOM 2338 O O . ALA A 1 318 ? -18.722 11.954 26.049 1.00 95.88 318 ALA A O 1
ATOM 2339 N N . ALA A 1 319 ? -19.699 11.063 24.228 1.00 95.88 319 ALA A N 1
ATOM 2340 C CA . ALA A 1 319 ? -20.267 9.909 24.925 1.00 95.88 319 ALA A CA 1
ATOM 2341 C C . ALA A 1 319 ? -19.196 8.985 25.529 1.00 95.88 319 ALA A C 1
ATOM 2343 O O . ALA A 1 319 ? -19.375 8.481 26.637 1.00 95.88 319 ALA A O 1
ATOM 2344 N N . PHE A 1 320 ? -18.069 8.790 24.832 1.00 92.69 320 PHE A N 1
ATOM 2345 C CA . PHE A 1 320 ? -16.923 8.051 25.367 1.00 92.69 320 PHE A CA 1
ATOM 2346 C C . PHE A 1 320 ? -16.351 8.733 26.618 1.00 92.69 320 PHE A C 1
ATOM 2348 O O . PHE A 1 320 ? -16.187 8.087 27.648 1.00 92.69 320 PHE A O 1
ATOM 2355 N N . LYS A 1 321 ? -16.117 10.053 26.563 1.00 90.75 321 LYS A N 1
ATOM 2356 C CA . LYS A 1 321 ? -15.606 10.840 27.703 1.00 90.75 321 LYS A CA 1
ATOM 2357 C C . LYS A 1 321 ? -16.564 10.862 28.894 1.00 90.75 321 LYS A C 1
ATOM 2359 O O . LYS A 1 321 ? -16.111 10.922 30.030 1.00 90.75 321 LYS A O 1
ATOM 2364 N N . ALA A 1 322 ? -17.868 10.806 28.637 1.00 94.38 322 ALA A N 1
ATOM 2365 C CA . ALA A 1 322 ? -18.896 10.727 29.667 1.00 94.38 322 ALA A CA 1
ATOM 2366 C C . ALA A 1 322 ? -19.063 9.312 30.266 1.00 94.38 322 ALA A C 1
ATOM 2368 O O . ALA A 1 322 ? -19.909 9.119 31.135 1.00 94.38 322 ALA A O 1
ATOM 2369 N N . GLY A 1 323 ? -18.275 8.318 29.826 1.00 94.12 323 GLY A N 1
ATOM 2370 C CA . GLY A 1 323 ? -18.330 6.941 30.337 1.00 94.12 323 GLY A CA 1
ATOM 2371 C C . GLY A 1 323 ? -19.553 6.150 29.863 1.00 94.12 323 GLY A C 1
ATOM 2372 O O . GLY A 1 323 ? -19.836 5.065 30.359 1.00 94.12 323 GLY A O 1
ATOM 2373 N N . GLU A 1 324 ? -20.292 6.657 28.877 1.00 95.06 324 GLU A N 1
ATOM 2374 C CA . GLU A 1 324 ? -21.581 6.088 28.478 1.00 95.06 324 GLU A CA 1
ATOM 2375 C C . GLU A 1 324 ? -21.463 4.872 27.535 1.00 95.06 324 GLU A C 1
ATOM 2377 O O . GLU A 1 324 ? -22.475 4.352 27.046 1.00 95.06 324 GLU A O 1
ATOM 2382 N N . LEU A 1 325 ? -20.230 4.465 27.218 1.00 95.06 325 LEU A N 1
ATOM 2383 C CA . LEU A 1 325 ? -19.899 3.352 26.322 1.00 95.06 325 LEU A CA 1
ATOM 2384 C C . LEU A 1 325 ? -19.319 2.135 27.057 1.00 95.06 325 LEU A C 1
ATOM 2386 O O . LEU A 1 325 ? -19.005 1.153 26.394 1.00 95.06 325 LEU A O 1
ATOM 2390 N N . ASP A 1 326 ? -19.193 2.177 28.388 1.00 93.31 326 ASP A N 1
ATOM 2391 C CA . ASP A 1 326 ? -18.682 1.063 29.202 1.00 93.31 326 ASP A CA 1
ATOM 2392 C C . ASP A 1 326 ? -19.749 -0.033 29.390 1.00 93.31 326 ASP A C 1
ATOM 2394 O O . ASP A 1 326 ? -20.355 -0.195 30.450 1.00 93.31 326 ASP A O 1
ATOM 2398 N N . ARG A 1 327 ? -20.087 -0.699 28.281 1.00 94.12 327 ARG A N 1
ATOM 2399 C CA . ARG A 1 327 ? -21.075 -1.781 28.166 1.00 94.12 327 ARG A CA 1
ATOM 2400 C C . ARG A 1 327 ? -20.956 -2.459 26.802 1.00 94.12 327 ARG A C 1
ATOM 2402 O O . ARG A 1 327 ? -20.361 -1.903 25.882 1.00 94.12 327 ARG A O 1
ATOM 2409 N N . ASP A 1 328 ? -21.632 -3.589 26.623 1.00 95.31 328 ASP A N 1
ATOM 2410 C CA . ASP A 1 328 ? -21.818 -4.172 25.293 1.00 95.31 328 ASP A CA 1
ATOM 2411 C C . ASP A 1 328 ? -22.635 -3.215 24.410 1.00 95.31 328 ASP A C 1
ATOM 2413 O O . ASP A 1 328 ? -23.816 -2.951 24.658 1.00 95.31 328 ASP A O 1
ATOM 2417 N N . VAL A 1 329 ? -21.998 -2.656 23.378 1.00 96.62 329 VAL A N 1
ATOM 2418 C CA . VAL A 1 329 ? -22.622 -1.700 22.458 1.00 96.62 329 VAL A CA 1
ATOM 2419 C C . VAL A 1 329 ? -21.985 -1.773 21.071 1.00 96.62 329 VAL A C 1
ATOM 2421 O O . VAL A 1 329 ? -20.764 -1.813 20.931 1.00 96.62 329 VAL A O 1
ATOM 2424 N N . VAL A 1 330 ? -22.812 -1.726 20.026 1.00 96.44 330 VAL A N 1
ATOM 2425 C CA . VAL A 1 330 ? -22.357 -1.442 18.658 1.00 96.44 330 VAL A CA 1
ATOM 2426 C C . VAL A 1 330 ? -22.507 0.056 18.411 1.00 96.44 330 VAL A C 1
ATOM 2428 O O . VAL A 1 330 ? -23.623 0.569 18.316 1.00 96.44 330 VAL A O 1
ATOM 2431 N N . CYS A 1 331 ? -21.389 0.775 18.322 1.00 96.94 331 CYS A N 1
ATOM 2432 C CA . CYS A 1 331 ? -21.400 2.197 17.982 1.00 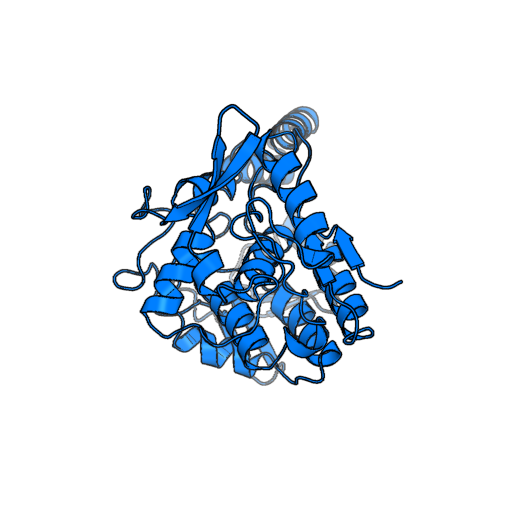96.94 331 CYS A CA 1
ATOM 2433 C C . CYS A 1 331 ? -21.546 2.374 16.466 1.00 96.94 331 CYS A C 1
ATOM 2435 O O . CYS A 1 331 ? -20.703 1.906 15.704 1.00 96.94 331 CYS A O 1
ATOM 2437 N N . VAL A 1 332 ? -22.588 3.083 16.030 1.00 96.75 332 VAL A N 1
ATOM 2438 C CA . VAL A 1 332 ? -22.825 3.414 14.618 1.00 96.75 332 VAL A CA 1
ATOM 2439 C C . VAL A 1 332 ? -22.681 4.916 14.442 1.00 96.75 332 VAL A C 1
ATOM 2441 O O . VAL A 1 332 ? -23.492 5.674 14.963 1.00 96.75 332 VAL A O 1
ATOM 2444 N N . VAL A 1 333 ? -21.664 5.354 13.701 1.00 97.50 333 VAL A N 1
ATOM 2445 C CA . VAL A 1 333 ? -21.464 6.771 13.370 1.00 97.50 333 VAL A CA 1
ATOM 2446 C C . VAL A 1 333 ? -21.856 6.989 11.916 1.00 97.50 333 VAL A C 1
ATOM 2448 O O . VAL A 1 333 ? -21.257 6.398 11.020 1.00 97.50 333 VAL A O 1
ATOM 2451 N N . ARG A 1 334 ? -22.874 7.814 11.675 1.00 95.94 334 ARG A N 1
ATOM 2452 C CA . ARG A 1 334 ? -23.357 8.135 10.326 1.00 95.94 334 ARG A CA 1
ATOM 2453 C C . ARG A 1 334 ? -22.867 9.508 9.859 1.00 95.94 334 ARG A C 1
ATOM 2455 O O . ARG A 1 334 ? -22.272 10.260 10.628 1.00 95.94 334 ARG A O 1
ATOM 2462 N N . TRP A 1 335 ? -23.088 9.801 8.575 1.00 95.44 335 TRP A N 1
ATOM 2463 C CA . TRP A 1 335 ? -22.677 11.054 7.918 1.00 95.44 335 TRP A CA 1
ATOM 2464 C C . TRP A 1 335 ? -21.157 11.299 7.908 1.00 95.44 335 TRP A C 1
ATOM 2466 O O . TRP A 1 335 ? -20.711 12.433 8.031 1.00 95.44 335 TRP A O 1
ATOM 2476 N N . GLN A 1 336 ? -20.372 10.225 7.767 1.00 93.56 336 GLN A N 1
ATOM 2477 C CA . GLN A 1 336 ? -18.898 10.245 7.699 1.00 93.56 336 GLN A CA 1
ATOM 2478 C C . GLN A 1 336 ? -18.369 9.824 6.311 1.00 93.56 336 GLN A C 1
ATOM 2480 O O . GLN A 1 336 ? -17.303 9.217 6.216 1.00 93.56 336 GLN A O 1
ATOM 2485 N N . GLY A 1 337 ? -19.177 10.032 5.265 1.00 86.50 337 GLY A N 1
ATOM 2486 C CA . GLY A 1 337 ? -18.820 9.715 3.877 1.00 86.50 337 GLY A CA 1
ATOM 2487 C C . GLY A 1 337 ? -17.949 10.777 3.224 1.00 86.50 337 GLY A C 1
ATOM 2488 O O . GLY A 1 337 ? -17.887 11.903 3.763 1.00 86.50 337 GLY A O 1
#

Solvent-accessible surface area (backbone atoms only — not comparable to full-atom values): 18051 Å² total; per-residue (Å²): 131,83,54,46,78,42,83,36,47,52,60,68,46,37,50,52,51,50,31,56,48,35,75,46,21,82,31,16,50,28,45,44,57,55,15,27,24,75,90,54,52,53,67,69,59,46,49,49,47,52,51,34,38,76,70,66,75,45,54,73,68,59,47,50,50,45,48,47,44,47,66,70,65,64,57,39,71,44,46,45,37,50,32,52,34,51,38,48,26,38,46,54,33,20,37,35,54,51,55,45,48,67,40,34,54,90,38,75,61,41,58,46,51,54,53,45,36,57,32,26,42,74,8,35,55,88,93,55,95,62,76,52,77,30,58,25,38,53,71,32,52,47,71,59,26,52,49,21,23,53,44,49,35,27,20,50,52,40,40,73,67,46,75,55,46,46,38,53,33,34,44,45,61,75,40,88,64,58,66,66,57,56,26,58,48,14,65,71,30,37,15,30,44,22,42,16,87,69,34,84,40,37,50,61,53,37,45,70,19,42,32,62,16,33,55,51,39,42,34,43,76,70,65,69,31,68,62,88,40,50,28,54,46,97,62,28,46,68,46,30,22,19,44,60,47,54,53,99,86,57,54,78,47,72,42,80,53,71,76,60,76,32,71,80,37,33,35,54,74,91,61,38,85,31,71,35,19,28,44,41,67,45,79,56,99,94,45,79,49,77,47,73,48,72,80,51,60,77,86,64,76,68,82,87,56,58,77,46,80,28,76,34,71,65,56,48,51,51,39,52,75,70,56,75,59,87,60,83,58,41,80,42,71,42,89,80,125

Radius of gyration: 21.17 Å; Cα contacts (8 Å, |Δi|>4): 651; chains: 1; bounding box: 62×40×59 Å

Sequence (337 aa):
FDCALMLGVCDKIVPGLLIGALHFGHLPTVFVPAGPMTSGLPNKEKAKVREQAALGLVGRAELLQAESAAYHGEGTCTFYGTANSNQMLLEAMGLHVPGTAFVNPGAALREQLTREAARTVLGHSEGAKSATPCPPIGRLVDERCIVNAMVALLATGGSTNHLIHWVAVARAAGIIIDWDDFSALSDVVPTLTRVYPNGSADVNQFQAAGGPGYVIRELLDAGLLHADVLTVRPGGLRAFTRIPHADAQGVLAWREAGASSDLDVVRPVTEPFSASGGLKLLQGALGRSVIKVSSVPAERHVVQAPCRVFDSQDALQAAFKAGELDRDVVCVVRWQG

Nearest PDB structures (foldseek):
  2gp4-assembly3_B-2  TM=9.448E-01  e=3.744E-29  Shewanella oneidensis MR-1
  2gp4-assembly1_A  TM=8.682E-01  e=2.765E-30  Shewanella oneidensis MR-1
  8hs0-assembly1_A-2  TM=8.376E-01  e=1.802E-19  Arabidopsis thaliana
  5ze4-assembly1_A  TM=8.350E-01  e=1.605E-19  Arabidopsis thaliana
  8ikz-assembly1_A  TM=8.381E-01  e=6.078E-19  Arabidopsis thaliana

pLDDT: mean 94.64, std 4.58, range [68.56, 98.75]